Protein AF-A0AAU9JIM4-F1 (afdb_monomer_lite)

Foldseek 3Di:
DPVVVVVVVVVVVVVVVVVVVVVVVVVVVVVVVVCVVDVPPVNVLVVLVVVLVVLVVVQVVCVVVVNRDVVSVVVNVVSVVVVVVCVVVVVVVVVVVVCVVVVCPDDDPPPPDPVVVPDPPPPPDDDDPDDDDDDDDPPPPPPPADPVNVVVVVVVVVCCVDPVVVVVCVVVDPDDDDDDPDADPVLVVVVVVQVVVCVVVVDHDDQDPVNVVVSVVRNVVVVVVVVVVVVVVVVVVPPD

Organism: NCBI:txid1481888

pLDDT: mean 76.16, std 14.32, range [39.47, 96.31]

Radius of gyration: 35.51 Å; chains: 1; bounding box: 93×90×88 Å

Secondary structure (DSSP, 8-state):
--SHHHHHHHHHHHHHHHHHHHHHHHHHHHHHHHHSSS--HHHHHHHHHHHHHHHHHHHHHHHHTT---HHHHHHHHHHHHHHHHHHHHHHHHHHHHHHHHTT--SSS---S--TTS------------------PPPP----SS-HHHHHHHHHHHHHHTSHHHHHHHHHH--PPP---SSS-HHHHHHHHHHHHHHHHHTSPPPPPHHHHHHHHHHHHHHHHHHHHHHHHHHHHTT--

Structure (mmCIF, N/CA/C/O backbone):
data_AF-A0AAU9JIM4-F1
#
_entry.id   AF-A0AAU9JIM4-F1
#
loop_
_atom_site.group_PDB
_atom_site.id
_atom_site.type_symbol
_atom_site.label_atom_id
_atom_site.label_alt_id
_atom_site.label_comp_id
_atom_site.label_asym_id
_atom_site.label_entity_id
_atom_site.label_seq_id
_atom_site.pdbx_PDB_ins_code
_atom_site.Cartn_x
_atom_site.Cartn_y
_atom_site.Cartn_z
_atom_site.occupancy
_atom_site.B_iso_or_equiv
_atom_site.auth_seq_id
_atom_site.auth_comp_id
_atom_site.auth_asym_id
_atom_site.auth_atom_id
_atom_site.pdbx_PDB_model_num
ATOM 1 N N . MET A 1 1 ? 57.681 -53.487 11.407 1.00 49.50 1 MET A N 1
ATOM 2 C CA . MET A 1 1 ? 58.025 -52.109 11.000 1.00 49.50 1 MET A CA 1
ATOM 3 C C . MET A 1 1 ? 56.862 -51.522 10.193 1.00 49.50 1 MET A C 1
ATOM 5 O O . MET A 1 1 ? 57.066 -51.111 9.066 1.00 49.50 1 MET A O 1
ATOM 9 N N . GLU A 1 2 ? 55.632 -51.534 10.727 1.00 53.25 2 GLU A N 1
ATOM 10 C CA . GLU A 1 2 ? 54.433 -51.041 10.004 1.00 53.25 2 GLU A CA 1
ATOM 11 C C . GLU A 1 2 ? 53.589 -50.056 10.839 1.00 53.25 2 GLU A C 1
ATOM 13 O O . GLU A 1 2 ? 52.600 -49.516 10.351 1.00 53.25 2 GLU A O 1
ATOM 18 N N . GLU A 1 3 ? 53.964 -49.774 12.093 1.00 52.56 3 GLU A N 1
ATOM 19 C CA . GLU A 1 3 ? 53.168 -48.885 12.953 1.00 52.56 3 GLU A CA 1
ATOM 20 C C . GLU A 1 3 ? 53.499 -47.395 12.777 1.00 52.56 3 GLU A C 1
ATOM 22 O O . GLU A 1 3 ? 52.623 -46.554 12.996 1.00 52.56 3 GLU A O 1
ATOM 27 N N . GLU A 1 4 ? 54.705 -47.048 12.310 1.00 55.81 4 GLU A N 1
ATOM 28 C CA . GLU A 1 4 ? 55.150 -45.651 12.183 1.00 55.81 4 GLU A CA 1
ATOM 29 C C . GLU A 1 4 ? 54.408 -44.897 11.060 1.00 55.81 4 GLU A C 1
ATOM 31 O O . GLU A 1 4 ? 53.931 -43.782 11.288 1.00 55.81 4 GLU A O 1
ATOM 36 N N . ASP A 1 5 ? 54.138 -45.535 9.915 1.00 54.09 5 ASP A N 1
ATOM 37 C CA . ASP A 1 5 ? 53.423 -44.911 8.783 1.00 54.09 5 ASP A CA 1
ATOM 38 C C . ASP A 1 5 ? 51.945 -44.596 9.084 1.00 54.09 5 ASP A C 1
ATOM 40 O O . ASP A 1 5 ? 51.333 -43.712 8.471 1.00 54.09 5 ASP A O 1
ATOM 44 N N . SER A 1 6 ? 51.346 -45.300 10.052 1.00 55.16 6 SER A N 1
ATOM 45 C CA . SER A 1 6 ? 49.963 -45.058 10.487 1.00 55.16 6 SER A CA 1
ATOM 46 C C . SER A 1 6 ? 49.836 -43.814 11.370 1.00 55.16 6 SER A C 1
ATOM 48 O O . SER A 1 6 ? 48.778 -43.178 11.410 1.00 55.16 6 SER A O 1
ATOM 50 N N . THR A 1 7 ? 50.916 -43.454 12.072 1.00 58.44 7 THR A N 1
ATOM 51 C CA . THR A 1 7 ? 50.955 -42.293 12.964 1.00 58.44 7 THR A CA 1
ATOM 52 C C . THR A 1 7 ? 51.151 -41.000 12.180 1.00 58.44 7 THR A C 1
ATOM 54 O O . THR A 1 7 ? 50.449 -40.033 12.466 1.00 58.44 7 THR A O 1
ATOM 57 N N . GLY A 1 8 ? 51.973 -41.011 11.122 1.00 66.00 8 GLY A N 1
ATOM 58 C CA . GLY A 1 8 ? 52.157 -39.873 10.211 1.00 66.00 8 GLY A CA 1
ATOM 59 C C . GLY A 1 8 ? 50.848 -39.418 9.559 1.00 66.00 8 GLY A C 1
ATOM 60 O O . GLY A 1 8 ? 50.437 -38.276 9.732 1.00 66.00 8 GLY A O 1
ATOM 61 N N . LYS A 1 9 ? 50.088 -40.344 8.954 1.00 66.81 9 LYS A N 1
ATOM 62 C CA . LYS A 1 9 ? 48.780 -40.029 8.338 1.00 66.81 9 LYS A CA 1
ATOM 63 C C . LYS A 1 9 ? 47.750 -39.496 9.340 1.00 66.81 9 LYS A C 1
ATOM 65 O O . LYS A 1 9 ? 46.927 -38.650 8.993 1.00 66.81 9 LYS A O 1
ATOM 70 N N . LYS A 1 10 ? 47.779 -39.981 10.588 1.00 67.19 10 LYS A N 1
ATOM 71 C CA . LYS A 1 10 ? 46.924 -39.463 11.672 1.00 67.19 10 LYS A CA 1
ATOM 72 C C . LYS A 1 10 ? 47.323 -38.044 12.065 1.00 67.19 10 LYS A C 1
ATOM 74 O O . LYS A 1 10 ? 46.438 -37.238 12.340 1.00 67.19 10 LYS A O 1
ATOM 79 N N . GLN A 1 11 ? 48.620 -37.739 12.084 1.00 72.75 11 GLN A N 1
ATOM 80 C CA . GLN A 1 11 ? 49.119 -36.397 12.375 1.00 72.75 11 GLN A CA 1
ATOM 81 C C . GLN A 1 11 ? 48.829 -35.414 11.240 1.00 72.75 11 GLN A C 1
ATOM 83 O O . GLN A 1 11 ? 48.382 -34.306 11.525 1.00 72.75 11 GLN A O 1
ATOM 88 N N . ASP A 1 12 ? 48.943 -35.841 9.984 1.00 74.75 12 ASP A N 1
ATOM 89 C CA . ASP A 1 12 ? 48.574 -35.032 8.817 1.00 74.75 12 ASP A CA 1
ATOM 90 C C . ASP A 1 12 ? 47.070 -34.729 8.798 1.00 74.75 12 ASP A C 1
ATOM 92 O O . ASP A 1 12 ? 46.654 -33.597 8.554 1.00 74.75 12 ASP A O 1
ATOM 96 N N . PHE A 1 13 ? 46.233 -35.713 9.144 1.00 77.50 13 PHE A N 1
ATOM 97 C CA . PHE A 1 13 ? 44.794 -35.501 9.302 1.00 77.50 13 PHE A CA 1
ATOM 98 C C . PHE A 1 13 ? 44.478 -34.568 10.485 1.00 77.50 13 PHE A C 1
ATOM 100 O O . PHE A 1 13 ? 43.577 -33.733 10.404 1.00 77.50 13 PHE A O 1
ATOM 107 N N . LEU A 1 14 ? 45.240 -34.649 11.579 1.00 79.25 14 LEU A N 1
ATOM 108 C CA . LEU A 1 14 ? 45.139 -33.732 12.720 1.00 79.25 14 LEU A CA 1
ATOM 109 C C . LEU A 1 14 ? 45.554 -32.301 12.358 1.00 79.25 14 LEU A C 1
ATOM 111 O O . LEU A 1 14 ? 44.924 -31.349 12.813 1.00 79.25 14 LEU A O 1
ATOM 115 N N . ALA A 1 15 ? 46.591 -32.140 11.540 1.00 82.12 15 ALA A N 1
ATOM 116 C CA . ALA A 1 15 ? 47.016 -30.842 11.032 1.00 82.12 15 ALA A CA 1
ATOM 117 C C . ALA A 1 15 ? 45.950 -30.255 10.099 1.00 82.12 15 ALA A C 1
ATOM 119 O O . ALA A 1 15 ? 45.512 -29.126 10.300 1.00 82.12 15 ALA A O 1
ATOM 120 N N . LEU A 1 16 ? 45.430 -31.061 9.170 1.00 80.44 16 LEU A N 1
ATOM 121 C CA . LEU A 1 16 ? 44.382 -30.641 8.245 1.00 80.44 16 LEU A CA 1
ATOM 122 C C . LEU A 1 16 ? 43.079 -30.281 8.973 1.00 80.44 16 LEU A C 1
ATOM 124 O O . LEU A 1 16 ? 42.439 -29.290 8.641 1.00 80.44 16 LEU A O 1
ATOM 128 N N . THR A 1 17 ? 42.681 -31.048 9.989 1.00 80.50 17 THR A N 1
ATOM 129 C CA . THR A 1 17 ? 41.488 -30.737 10.796 1.00 80.50 17 THR A CA 1
ATOM 130 C C . THR A 1 17 ? 41.671 -29.476 11.633 1.00 80.50 17 THR A C 1
ATOM 132 O O . THR A 1 17 ? 40.729 -28.695 11.737 1.00 80.50 17 THR A O 1
ATOM 135 N N . LYS A 1 18 ? 42.869 -29.220 12.171 1.00 88.06 18 LYS A N 1
ATOM 136 C CA . LYS A 1 18 ? 43.191 -27.954 12.852 1.00 88.06 18 LYS A CA 1
ATOM 137 C C . LYS A 1 18 ? 43.169 -26.760 11.895 1.00 88.06 18 LYS A C 1
ATOM 139 O O . LYS A 1 18 ? 42.608 -25.720 12.239 1.00 88.06 18 LYS A O 1
ATOM 144 N N . ASP A 1 19 ? 43.696 -26.917 10.686 1.00 89.31 19 ASP A N 1
ATOM 145 C CA . ASP A 1 19 ? 43.645 -25.884 9.648 1.00 89.31 19 ASP A CA 1
ATOM 146 C C . ASP A 1 19 ? 42.208 -25.615 9.189 1.00 89.31 19 ASP A C 1
ATOM 148 O O . ASP A 1 19 ? 41.792 -24.463 9.076 1.00 89.31 19 ASP A O 1
ATOM 152 N N . LEU A 1 20 ? 41.402 -26.663 9.003 1.00 83.62 20 LEU A N 1
ATOM 153 C CA . LEU A 1 20 ? 39.983 -26.523 8.685 1.00 83.62 20 LEU A CA 1
ATOM 154 C C . LEU A 1 20 ? 39.210 -25.852 9.824 1.00 83.62 20 LEU A C 1
ATOM 156 O O . LEU A 1 20 ? 38.401 -24.968 9.554 1.00 83.62 20 LEU A O 1
ATOM 160 N N . LEU A 1 21 ? 39.477 -26.211 11.082 1.00 84.38 21 LEU A N 1
ATOM 161 C CA . LEU A 1 21 ? 38.840 -25.588 12.244 1.00 84.38 21 LEU A CA 1
ATOM 162 C C . LEU A 1 21 ? 39.204 -24.107 12.363 1.00 84.38 21 LEU A C 1
ATOM 164 O O . LEU A 1 21 ? 38.303 -23.285 12.489 1.00 84.38 21 LEU A O 1
ATOM 168 N N . SER A 1 22 ? 40.480 -23.740 12.217 1.00 84.69 22 SER A N 1
ATOM 169 C CA . SER A 1 22 ? 40.896 -22.328 12.232 1.00 84.69 22 SER A CA 1
ATOM 170 C C . SER A 1 22 ? 40.331 -21.537 11.040 1.00 84.69 22 SER A C 1
ATOM 172 O O . SER A 1 22 ? 39.993 -20.350 11.149 1.00 84.69 22 SER A O 1
ATOM 174 N N . ARG A 1 23 ? 40.139 -22.193 9.887 1.00 83.69 23 ARG A N 1
ATOM 175 C CA . ARG A 1 23 ? 39.468 -21.593 8.729 1.00 83.69 23 ARG A CA 1
ATOM 176 C C . ARG A 1 23 ? 37.972 -21.397 8.968 1.00 83.69 23 ARG A C 1
ATOM 178 O O . ARG A 1 23 ? 37.442 -20.354 8.598 1.00 83.69 23 ARG A O 1
ATOM 185 N N . ILE A 1 24 ? 37.299 -22.357 9.597 1.00 81.94 24 ILE A N 1
ATOM 186 C CA . ILE A 1 24 ? 35.887 -22.249 9.990 1.00 81.94 24 ILE A CA 1
ATOM 187 C C . ILE A 1 24 ? 35.716 -21.155 11.046 1.00 81.94 24 ILE A C 1
ATOM 189 O O . ILE A 1 24 ? 34.805 -20.345 10.930 1.00 81.94 24 ILE A O 1
ATOM 193 N N . GLU A 1 25 ? 36.621 -21.065 12.016 1.00 82.00 25 GLU A N 1
ATOM 194 C CA . GLU A 1 25 ? 36.591 -20.062 13.082 1.00 82.00 25 GLU A CA 1
ATOM 195 C C . GLU A 1 25 ? 36.810 -18.645 12.529 1.00 82.00 25 GLU A C 1
ATOM 197 O O . GLU A 1 25 ? 36.047 -17.728 12.826 1.00 82.00 25 GLU A O 1
ATOM 202 N N . SER A 1 26 ? 37.768 -18.461 11.615 1.00 80.31 26 SER A N 1
ATOM 203 C CA . SER A 1 26 ? 37.959 -17.177 10.921 1.00 80.31 26 SER A CA 1
ATOM 204 C C . SER A 1 26 ? 36.796 -16.809 9.989 1.00 80.31 26 SER A C 1
ATOM 206 O O . SER A 1 26 ? 36.473 -15.627 9.864 1.00 80.31 26 SER A O 1
ATOM 208 N N . LEU A 1 27 ? 36.125 -17.786 9.368 1.00 72.56 27 LEU A N 1
ATOM 209 C CA . LEU A 1 27 ? 34.902 -17.562 8.587 1.00 72.56 27 LEU A CA 1
ATOM 210 C C . LEU A 1 27 ? 33.690 -17.246 9.476 1.00 72.56 27 LEU A C 1
ATOM 212 O O . LEU A 1 27 ? 32.909 -16.369 9.112 1.00 72.56 27 LEU A O 1
ATOM 216 N N . SER A 1 28 ? 33.563 -17.891 10.638 1.00 72.31 28 SER A N 1
ATOM 217 C CA . SER A 1 28 ? 32.532 -17.612 11.646 1.00 72.31 28 SER A CA 1
ATOM 218 C C . SER A 1 28 ? 32.684 -16.197 12.188 1.00 72.31 28 SER A C 1
ATOM 220 O O . SER A 1 28 ? 31.760 -15.397 12.092 1.00 72.31 28 SER A O 1
ATOM 222 N N . ASN A 1 29 ? 33.894 -15.828 12.610 1.00 73.62 29 ASN A N 1
ATOM 223 C CA . ASN A 1 29 ? 34.198 -14.480 13.086 1.00 73.62 29 ASN A CA 1
ATOM 224 C C . ASN A 1 29 ? 33.983 -13.434 11.984 1.00 73.62 29 ASN A C 1
ATOM 226 O O . ASN A 1 29 ? 33.513 -12.327 12.241 1.00 73.62 29 ASN A O 1
ATOM 230 N N . LYS A 1 30 ? 34.283 -13.765 10.722 1.00 68.44 30 LYS A N 1
ATOM 231 C CA . LYS A 1 30 ? 33.975 -12.886 9.587 1.00 68.44 30 LYS A CA 1
ATOM 232 C C . LYS A 1 30 ? 32.462 -12.759 9.372 1.00 68.44 30 LYS A C 1
ATOM 234 O O . LYS A 1 30 ? 32.001 -11.655 9.124 1.00 68.44 30 LYS A O 1
ATOM 239 N N . SER A 1 31 ? 31.694 -13.838 9.519 1.00 56.00 31 SER A N 1
ATOM 240 C CA . SER A 1 31 ? 30.225 -13.827 9.460 1.00 56.00 31 SER A CA 1
ATOM 241 C C . SER A 1 31 ? 29.605 -12.986 10.581 1.00 56.00 31 SER A C 1
ATOM 243 O O . SER A 1 31 ? 28.735 -12.162 10.316 1.00 56.00 31 SER A O 1
ATOM 245 N N . GLU A 1 32 ? 30.082 -13.127 11.816 1.00 58.34 32 GLU A N 1
ATOM 246 C CA . GLU A 1 32 ? 29.623 -12.338 12.968 1.00 58.34 32 GLU A CA 1
ATOM 247 C C . GLU A 1 32 ? 29.925 -10.842 12.796 1.00 58.34 32 GLU A C 1
ATOM 249 O O . GLU A 1 32 ? 29.070 -10.000 13.072 1.00 58.34 32 GLU A O 1
ATOM 254 N N . ASN A 1 33 ? 31.084 -10.499 12.225 1.00 55.59 33 ASN A N 1
ATOM 255 C CA . ASN A 1 33 ? 31.435 -9.118 11.880 1.00 55.59 33 ASN A CA 1
ATOM 256 C C . ASN A 1 33 ? 30.652 -8.555 10.676 1.00 55.59 33 ASN A C 1
ATOM 258 O O . ASN A 1 33 ? 30.508 -7.343 10.560 1.00 55.59 33 ASN A O 1
ATOM 262 N N . LEU A 1 34 ? 30.128 -9.399 9.778 1.00 51.75 34 LEU A N 1
ATOM 263 C CA . LEU A 1 34 ? 29.145 -8.972 8.771 1.00 51.75 34 LEU A CA 1
ATOM 264 C C . LEU A 1 34 ? 27.733 -8.827 9.369 1.00 51.75 34 LEU A C 1
ATOM 266 O O . LEU A 1 34 ? 26.926 -8.059 8.844 1.00 51.75 34 LEU A O 1
ATOM 270 N N . SER A 1 35 ? 27.441 -9.549 10.454 1.00 51.19 35 SER A N 1
ATOM 271 C CA . SER A 1 35 ? 26.155 -9.521 11.158 1.00 51.19 35 SER A CA 1
ATOM 272 C C . SER A 1 35 ? 26.011 -8.329 12.111 1.00 51.19 35 SER A C 1
ATOM 274 O O . SER A 1 35 ? 24.887 -7.956 12.443 1.00 51.19 35 SER A O 1
ATOM 276 N N . SER A 1 36 ? 27.116 -7.716 12.548 1.00 48.88 36 SER A N 1
ATOM 277 C CA . SER A 1 36 ? 27.096 -6.579 13.478 1.00 48.88 36 SER A CA 1
ATOM 278 C C . SER A 1 36 ? 26.649 -5.263 12.829 1.00 48.88 36 SER A C 1
ATOM 280 O O . SER A 1 36 ? 26.069 -4.424 13.514 1.00 48.88 36 SER A O 1
ATOM 282 N N . ASP A 1 37 ? 26.834 -5.100 11.513 1.00 48.75 37 ASP A N 1
ATOM 283 C CA . ASP A 1 37 ? 26.530 -3.842 10.808 1.00 48.75 37 ASP A CA 1
ATOM 284 C C . ASP A 1 37 ? 25.145 -3.829 10.129 1.00 48.75 37 ASP A C 1
ATOM 286 O O . ASP A 1 37 ? 24.678 -2.809 9.617 1.00 48.75 37 ASP A O 1
ATOM 290 N N . ARG A 1 38 ? 24.437 -4.966 10.141 1.00 51.38 38 ARG A N 1
ATOM 291 C CA . ARG A 1 38 ? 23.027 -5.063 9.746 1.00 51.38 38 ARG A CA 1
ATOM 292 C C . ARG A 1 38 ? 22.360 -6.132 10.588 1.00 51.38 38 ARG A C 1
ATOM 294 O O . ARG A 1 38 ? 22.508 -7.313 10.293 1.00 51.38 38 ARG A O 1
ATOM 301 N N . ILE A 1 39 ? 21.558 -5.726 11.573 1.00 56.97 39 ILE A N 1
ATOM 302 C CA . ILE A 1 39 ? 20.557 -6.635 12.139 1.00 56.97 39 ILE A CA 1
ATOM 303 C C . ILE A 1 39 ? 19.776 -7.182 10.941 1.00 56.97 39 ILE A C 1
ATOM 305 O O . ILE A 1 39 ? 19.182 -6.401 10.184 1.00 56.97 39 ILE A O 1
ATOM 309 N N . SER A 1 40 ? 19.841 -8.497 10.714 1.00 78.25 40 SER A N 1
ATOM 310 C CA . SER A 1 40 ? 19.122 -9.108 9.603 1.00 78.25 40 SER A CA 1
ATOM 311 C C . SER A 1 40 ? 17.653 -8.739 9.754 1.00 78.25 40 SER A C 1
ATOM 313 O O . SER A 1 40 ? 17.112 -8.737 10.860 1.00 78.25 40 SER A O 1
ATOM 315 N N . TYR A 1 41 ? 16.978 -8.415 8.652 1.00 84.06 41 TYR A N 1
ATOM 316 C CA . TYR A 1 41 ? 15.539 -8.143 8.689 1.00 84.06 41 TYR A CA 1
ATOM 317 C C . TYR A 1 41 ? 14.774 -9.274 9.406 1.00 84.06 41 TYR A C 1
ATOM 319 O O . TYR A 1 41 ? 13.810 -9.028 10.131 1.00 84.06 41 TYR A O 1
ATOM 327 N N . MET A 1 42 ? 15.266 -10.505 9.257 1.00 83.38 42 MET A N 1
ATOM 328 C CA . MET A 1 42 ? 14.742 -11.684 9.937 1.00 83.38 42 MET A CA 1
ATOM 329 C C . MET A 1 42 ? 14.927 -11.621 11.458 1.00 83.38 42 MET A C 1
ATOM 331 O O . MET A 1 42 ? 13.983 -11.917 12.191 1.00 83.38 42 MET A O 1
ATOM 335 N N . ASP A 1 43 ? 16.083 -11.162 11.937 1.00 86.12 43 ASP A N 1
ATOM 336 C CA . ASP A 1 43 ? 16.364 -11.005 13.369 1.00 86.12 43 ASP A CA 1
ATOM 337 C C . ASP A 1 43 ? 15.526 -9.876 13.975 1.00 86.12 43 ASP A C 1
ATOM 339 O O . ASP A 1 43 ? 14.956 -10.034 15.053 1.00 86.12 43 ASP A O 1
ATOM 343 N N . LEU A 1 44 ? 15.355 -8.762 13.251 1.00 88.00 44 LEU A N 1
ATOM 344 C CA . LEU A 1 44 ? 14.443 -7.683 13.653 1.00 88.00 44 LEU A CA 1
ATOM 345 C C . LEU A 1 44 ? 13.012 -8.197 13.819 1.00 88.00 44 LEU A C 1
ATOM 347 O O . LEU A 1 44 ? 12.347 -7.881 14.807 1.00 88.00 44 LEU A O 1
ATOM 351 N N . LYS A 1 45 ? 12.536 -9.000 12.863 1.00 89.56 45 LYS A N 1
ATOM 352 C CA . LYS A 1 45 ? 11.194 -9.583 12.906 1.00 89.56 45 LYS A CA 1
ATOM 353 C C . LYS A 1 45 ? 11.037 -10.552 14.077 1.00 89.56 45 LYS A C 1
ATOM 355 O O . LYS A 1 45 ? 10.009 -10.511 14.751 1.00 89.56 45 LYS A O 1
ATOM 360 N N . SER A 1 46 ? 12.046 -11.385 14.328 1.00 90.50 46 SER A N 1
ATOM 361 C CA . SER A 1 46 ? 12.071 -12.308 15.467 1.00 90.50 46 SER A CA 1
ATOM 362 C C . SER A 1 46 ? 12.001 -11.552 16.796 1.00 90.50 46 SER A C 1
ATOM 364 O O . SER A 1 46 ? 11.132 -11.827 17.622 1.00 90.50 46 SER A O 1
ATOM 366 N N . ASN A 1 47 ? 12.829 -10.516 16.957 1.00 90.31 47 ASN A N 1
ATOM 367 C CA . ASN A 1 47 ? 12.848 -9.682 18.157 1.00 90.31 47 ASN A CA 1
ATOM 368 C C . ASN A 1 47 ? 11.524 -8.928 18.366 1.00 90.31 47 ASN A C 1
ATOM 370 O O . ASN A 1 47 ? 11.029 -8.863 19.489 1.00 90.31 47 ASN A O 1
ATOM 374 N N . LEU A 1 48 ? 10.905 -8.412 17.298 1.00 91.06 48 LEU A N 1
ATOM 375 C CA . LEU A 1 48 ? 9.605 -7.738 17.381 1.00 91.06 48 LEU A CA 1
ATOM 376 C C . LEU A 1 48 ? 8.476 -8.701 17.783 1.00 91.06 48 LEU A C 1
ATOM 378 O O . LEU A 1 48 ? 7.596 -8.340 18.566 1.00 91.06 48 LEU A O 1
ATOM 382 N N . LEU A 1 49 ? 8.496 -9.927 17.255 1.00 91.94 49 LEU A N 1
ATOM 383 C CA . LEU A 1 49 ? 7.535 -10.963 17.627 1.00 91.94 49 LEU A CA 1
ATOM 384 C C . LEU A 1 49 ? 7.726 -11.399 19.084 1.00 91.94 49 LEU A C 1
ATOM 386 O O . LEU A 1 49 ? 6.745 -11.558 19.809 1.00 91.94 49 LEU A O 1
ATOM 390 N N . LEU A 1 50 ? 8.977 -11.556 19.519 1.00 92.69 50 LEU A N 1
ATOM 391 C CA . LEU A 1 50 ? 9.314 -11.875 20.902 1.00 92.69 50 LEU A CA 1
ATOM 392 C C . LEU A 1 50 ? 8.790 -10.793 21.855 1.00 92.69 50 LEU A C 1
ATOM 394 O O . LEU A 1 50 ? 8.110 -11.116 22.829 1.00 92.69 50 LEU A O 1
ATOM 398 N N . ASP A 1 51 ? 9.025 -9.522 21.531 1.00 91.75 51 ASP A N 1
ATOM 399 C CA . ASP A 1 51 ? 8.528 -8.387 22.311 1.00 91.75 51 ASP A CA 1
ATOM 400 C C . ASP A 1 51 ? 6.988 -8.365 22.373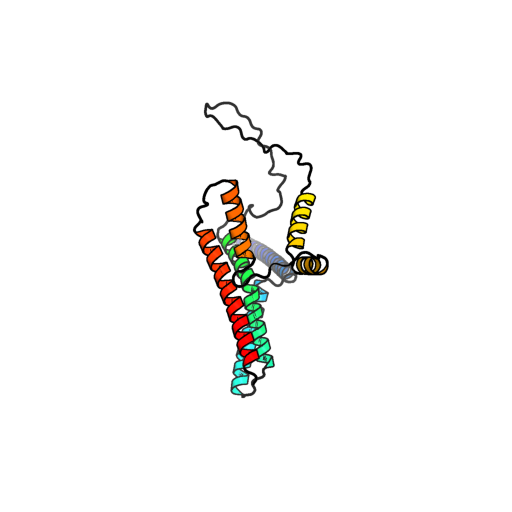 1.00 91.75 51 ASP A C 1
ATOM 402 O O . ASP A 1 51 ? 6.399 -8.156 23.436 1.00 91.75 51 ASP A O 1
ATOM 406 N N . TYR A 1 52 ? 6.301 -8.687 21.270 1.00 94.38 52 TYR A N 1
ATOM 407 C CA . TYR A 1 52 ? 4.842 -8.842 21.265 1.00 94.38 52 TYR A CA 1
ATOM 408 C C . TYR A 1 52 ? 4.371 -9.963 22.204 1.00 94.38 52 TYR A C 1
ATOM 410 O O . TYR A 1 52 ? 3.455 -9.749 23.001 1.00 94.38 52 TYR A O 1
ATOM 418 N N . CYS A 1 53 ? 5.001 -11.138 22.152 1.00 93.00 53 CYS A N 1
ATOM 419 C CA . CYS A 1 53 ? 4.650 -12.275 23.004 1.00 93.00 53 CYS A CA 1
ATOM 420 C C . CYS A 1 53 ? 4.867 -11.973 24.494 1.00 93.00 53 CYS A C 1
ATOM 422 O O . CYS A 1 53 ? 3.998 -12.286 25.311 1.00 93.00 53 CYS A O 1
ATOM 424 N N . ILE A 1 54 ? 5.980 -11.319 24.846 1.00 92.62 54 ILE A N 1
ATOM 425 C CA . ILE A 1 54 ? 6.286 -10.908 26.225 1.00 92.62 54 ILE A CA 1
ATOM 426 C C . ILE A 1 54 ? 5.225 -9.928 26.732 1.00 92.62 54 ILE A C 1
ATOM 428 O O . ILE A 1 54 ? 4.633 -10.137 27.793 1.00 92.62 54 ILE A O 1
ATOM 432 N N . ASN A 1 55 ? 4.934 -8.881 25.957 1.00 89.56 55 ASN A N 1
ATOM 433 C CA . ASN A 1 55 ? 3.937 -7.883 26.334 1.00 89.56 55 ASN A CA 1
ATOM 434 C C . ASN A 1 55 ? 2.522 -8.469 26.396 1.00 89.56 55 ASN A C 1
ATOM 436 O O . ASN A 1 55 ? 1.722 -8.070 27.244 1.00 89.56 55 ASN A O 1
ATOM 440 N N . TYR A 1 56 ? 2.197 -9.435 25.540 1.00 91.62 56 TYR A N 1
ATOM 441 C CA . TYR A 1 56 ? 0.923 -10.143 25.590 1.00 91.62 56 TYR A CA 1
ATOM 442 C C . TYR A 1 56 ? 0.791 -10.989 26.864 1.00 91.62 56 TYR A C 1
ATOM 444 O O . TYR A 1 56 ? -0.189 -10.838 27.595 1.00 91.62 56 TYR A O 1
ATOM 452 N N . ALA A 1 57 ? 1.801 -11.803 27.188 1.00 91.69 57 ALA A N 1
ATOM 453 C CA . ALA A 1 57 ? 1.828 -12.602 28.413 1.00 91.69 57 ALA A CA 1
ATOM 454 C C . ALA A 1 57 ? 1.754 -11.724 29.674 1.00 91.69 57 ALA A C 1
ATOM 456 O O . ALA A 1 57 ? 1.012 -12.020 30.612 1.00 91.69 57 ALA A O 1
ATOM 457 N N . HIS A 1 58 ? 2.457 -10.593 29.672 1.00 88.50 58 HIS A N 1
ATOM 458 C CA . HIS A 1 58 ? 2.399 -9.619 30.756 1.00 88.50 58 HIS A CA 1
ATOM 459 C C . HIS A 1 58 ? 1.011 -8.975 30.898 1.00 88.50 58 HIS A C 1
ATOM 461 O O . HIS A 1 58 ? 0.542 -8.800 32.021 1.00 88.50 58 HIS A O 1
ATOM 467 N N . ASN A 1 59 ? 0.312 -8.673 29.797 1.00 87.62 59 ASN A N 1
ATOM 468 C CA . ASN A 1 59 ? -1.073 -8.195 29.864 1.00 87.62 59 ASN A CA 1
ATOM 469 C C . ASN A 1 59 ? -2.015 -9.259 30.449 1.00 87.62 59 ASN A C 1
ATOM 471 O O . ASN A 1 59 ? -2.857 -8.924 31.278 1.00 87.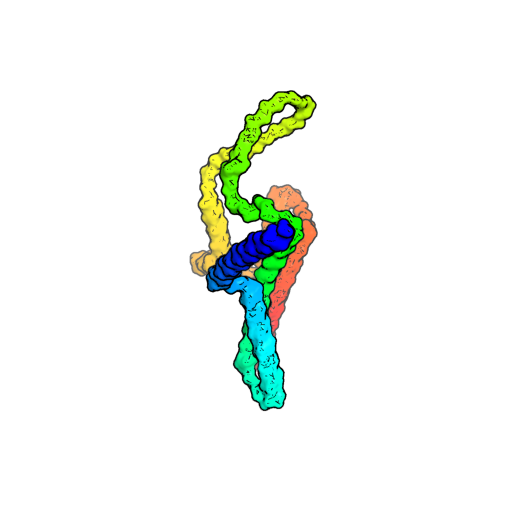62 59 ASN A O 1
ATOM 475 N N . LEU A 1 60 ? -1.845 -10.538 30.095 1.00 88.00 60 LEU A N 1
ATOM 476 C CA . LEU A 1 60 ? -2.617 -11.629 30.705 1.00 88.00 60 LEU A CA 1
ATOM 477 C C . LEU A 1 60 ? -2.376 -11.715 32.216 1.00 88.00 60 LEU A C 1
ATOM 479 O O . LEU A 1 60 ? -3.331 -11.813 32.982 1.00 88.00 60 LEU A O 1
ATOM 483 N N . TYR A 1 61 ? -1.120 -11.608 32.652 1.00 89.25 61 TYR A N 1
ATOM 484 C CA . TYR A 1 61 ? -0.769 -11.580 34.073 1.00 89.25 61 TYR A CA 1
ATOM 485 C C . TYR A 1 61 ? -1.361 -10.376 34.822 1.00 89.25 61 TYR A C 1
ATOM 487 O O . TYR A 1 61 ? -1.754 -10.485 35.977 1.00 89.25 61 TYR A O 1
ATOM 495 N N . LEU A 1 62 ? -1.440 -9.206 34.190 1.00 87.50 62 LEU A N 1
ATOM 496 C CA . LEU A 1 62 ? -2.068 -8.038 34.814 1.00 87.50 62 LEU A CA 1
ATOM 497 C C . LEU A 1 62 ? -3.582 -8.179 34.915 1.00 87.50 62 LEU A C 1
ATOM 499 O O . LEU A 1 62 ? -4.169 -7.714 35.890 1.00 87.50 62 LEU A O 1
ATOM 503 N N . ASN A 1 63 ? -4.197 -8.850 33.942 1.00 84.19 63 ASN A N 1
ATOM 504 C CA . ASN A 1 63 ? -5.626 -9.129 33.967 1.00 84.19 63 ASN A CA 1
ATOM 505 C C . ASN A 1 63 ? -5.998 -10.060 35.131 1.00 84.19 63 ASN A C 1
ATOM 507 O O . ASN A 1 63 ? -7.069 -9.885 35.701 1.00 84.19 63 ASN A O 1
ATOM 511 N N . THR A 1 64 ? -5.123 -10.990 35.544 1.00 89.31 64 THR A N 1
ATOM 512 C CA . THR A 1 64 ? -5.378 -11.821 36.740 1.00 89.31 64 THR A CA 1
ATOM 513 C C . THR A 1 64 ? -5.245 -11.046 38.050 1.00 89.31 64 THR A C 1
ATOM 515 O O . THR A 1 64 ? -5.832 -11.437 39.052 1.00 89.31 64 THR A O 1
ATOM 518 N N . LYS A 1 65 ? -4.491 -9.943 38.049 1.00 83.88 65 LYS A N 1
ATOM 519 C CA . LYS A 1 65 ? -4.332 -9.033 39.191 1.00 83.88 65 LYS A CA 1
ATOM 520 C C . LYS A 1 65 ? -5.329 -7.869 39.194 1.00 83.88 65 LYS A C 1
ATOM 522 O O . LYS A 1 65 ? -5.175 -6.966 40.009 1.00 83.88 65 LYS A O 1
ATOM 527 N N . GLU A 1 66 ? -6.276 -7.846 38.251 1.00 75.12 66 GLU A N 1
ATOM 528 C CA . GLU A 1 66 ? -7.242 -6.755 38.020 1.00 75.12 66 GLU A CA 1
ATOM 529 C C . GLU A 1 66 ? -6.607 -5.367 37.792 1.00 75.12 66 GLU A C 1
ATOM 531 O O . GLU A 1 66 ? -7.288 -4.343 37.757 1.00 75.12 66 GLU A O 1
ATOM 536 N N . GLN A 1 67 ? -5.295 -5.307 37.554 1.00 75.38 67 GLN A N 1
ATOM 537 C CA . GLN A 1 67 ? -4.550 -4.065 37.377 1.00 75.38 67 GLN A CA 1
ATOM 538 C C . GLN A 1 67 ? -4.275 -3.829 35.890 1.00 75.38 67 GLN A C 1
ATOM 540 O O . GLN A 1 67 ? -3.130 -3.828 35.428 1.00 75.38 67 GLN A O 1
ATOM 545 N N . SER A 1 68 ? -5.347 -3.661 35.114 1.00 73.06 68 SER A N 1
ATOM 546 C CA . SER A 1 68 ? -5.232 -3.393 33.680 1.00 73.06 68 SER A CA 1
ATOM 547 C C . SER A 1 68 ? -4.715 -1.971 33.447 1.00 73.06 68 SER A C 1
ATOM 549 O O . SER A 1 68 ? -5.392 -0.988 33.743 1.00 73.06 68 SER A O 1
ATOM 551 N N . SER A 1 69 ? -3.489 -1.848 32.930 1.00 79.88 69 SER A N 1
ATOM 552 C CA . SER A 1 69 ? -2.914 -0.549 32.571 1.00 79.88 69 SER A CA 1
ATOM 553 C C . SER A 1 69 ? -3.207 -0.231 31.100 1.00 79.88 69 SER A C 1
ATOM 555 O O . SER A 1 69 ? -2.740 -0.960 30.216 1.00 79.88 69 SER A O 1
ATOM 557 N N . PRO A 1 70 ? -3.907 0.879 30.795 1.00 83.06 70 PRO A N 1
ATOM 558 C CA . PRO A 1 70 ? -4.229 1.251 29.418 1.00 83.06 70 PRO A CA 1
ATOM 559 C C . PRO A 1 70 ? -2.978 1.564 28.583 1.00 83.06 70 PRO A C 1
ATOM 561 O O . PRO A 1 70 ? -3.002 1.457 27.358 1.00 83.06 70 PRO A O 1
ATOM 564 N N . GLU A 1 71 ? -1.866 1.932 29.220 1.00 86.75 71 GLU A N 1
ATOM 565 C CA . GLU A 1 71 ? -0.604 2.234 28.542 1.00 86.75 71 GLU A CA 1
ATOM 566 C C . GLU A 1 71 ? 0.048 0.983 27.936 1.00 86.75 71 GLU A C 1
ATOM 568 O O . GLU A 1 71 ? 0.485 1.001 26.783 1.00 86.75 71 GLU A O 1
ATOM 573 N N . LYS A 1 72 ? 0.022 -0.142 28.659 1.00 81.88 72 LYS A N 1
ATOM 574 C CA . LYS A 1 72 ? 0.560 -1.426 28.179 1.00 81.88 72 LYS A CA 1
ATOM 575 C C . LYS A 1 72 ? -0.268 -1.994 27.025 1.00 81.88 72 LYS A C 1
ATOM 577 O O . LYS A 1 72 ? 0.290 -2.554 26.081 1.00 81.88 72 LYS A O 1
ATOM 582 N N . VAL A 1 73 ? -1.584 -1.774 27.046 1.00 88.50 73 VAL A N 1
ATOM 583 C CA . VAL A 1 73 ? -2.473 -2.116 25.924 1.00 88.50 73 VAL A CA 1
ATOM 584 C C . VAL A 1 73 ? -2.144 -1.268 24.692 1.00 88.50 73 VAL A C 1
ATOM 586 O O . VAL A 1 73 ? -2.030 -1.803 23.590 1.00 88.50 73 VAL A O 1
ATOM 589 N N . LYS A 1 74 ? -1.910 0.042 24.857 1.00 90.69 74 LYS A N 1
ATOM 590 C CA . LYS A 1 74 ? -1.470 0.917 23.753 1.00 90.69 74 LYS A CA 1
ATOM 591 C C . LYS A 1 74 ? -0.130 0.470 23.167 1.00 90.69 74 LYS A C 1
ATOM 593 O O . LYS A 1 74 ? 0.022 0.468 21.945 1.00 90.69 74 LYS A O 1
ATOM 598 N N . HIS A 1 75 ? 0.822 0.068 24.011 1.00 88.94 75 HIS A N 1
ATOM 599 C CA . HIS A 1 75 ? 2.102 -0.476 23.560 1.00 88.94 75 HIS A CA 1
ATOM 600 C C . HIS A 1 75 ? 1.914 -1.762 22.736 1.00 88.94 75 HIS A C 1
ATOM 602 O O . HIS A 1 75 ? 2.464 -1.873 21.641 1.00 88.94 75 HIS A O 1
ATOM 608 N N . LEU A 1 76 ? 1.039 -2.671 23.176 1.00 90.19 76 LEU A N 1
ATOM 609 C CA . LEU A 1 76 ? 0.711 -3.894 22.437 1.00 90.19 76 LEU A CA 1
ATOM 610 C C . LEU A 1 76 ? 0.082 -3.603 21.063 1.00 90.19 76 LEU A C 1
ATOM 612 O O . LEU A 1 76 ? 0.464 -4.206 20.058 1.00 90.19 76 LEU A O 1
ATOM 616 N N . VAL A 1 77 ? -0.850 -2.645 20.995 1.00 93.88 77 VAL A N 1
ATOM 617 C CA . VAL A 1 77 ? -1.444 -2.197 19.723 1.00 93.88 77 VAL A CA 1
ATOM 618 C C . VAL A 1 77 ? -0.374 -1.592 18.813 1.00 93.88 77 VAL A C 1
ATOM 620 O O . VAL A 1 77 ? -0.353 -1.888 17.620 1.00 93.88 77 VAL A O 1
ATOM 623 N N . LYS A 1 78 ? 0.559 -0.803 19.360 1.00 93.25 78 LYS A N 1
ATOM 624 C CA . LYS A 1 78 ? 1.683 -0.243 18.596 1.00 93.25 78 LYS A CA 1
ATOM 625 C C . LYS A 1 78 ? 2.552 -1.347 17.988 1.00 93.25 78 LYS A C 1
ATOM 627 O O . LYS A 1 78 ? 2.846 -1.271 16.797 1.00 93.25 78 LYS A O 1
ATOM 632 N N . LEU A 1 79 ? 2.909 -2.377 18.758 1.00 91.94 79 LEU A N 1
ATOM 633 C CA . LEU A 1 79 ? 3.670 -3.532 18.263 1.00 91.94 79 LEU A CA 1
ATOM 634 C C . LEU A 1 79 ? 2.920 -4.274 17.150 1.00 91.94 79 LEU A C 1
ATOM 636 O O . LEU A 1 79 ? 3.503 -4.574 16.108 1.00 91.94 79 LEU A O 1
ATOM 640 N N . LYS A 1 80 ? 1.607 -4.481 17.307 1.00 93.38 80 LYS A N 1
ATOM 641 C CA . LYS A 1 80 ? 0.769 -5.086 16.261 1.00 93.38 80 LYS A CA 1
ATOM 642 C C . LYS A 1 80 ? 0.748 -4.246 14.977 1.00 93.38 80 LYS A C 1
ATOM 644 O O . LYS A 1 80 ? 0.949 -4.787 13.892 1.00 93.38 80 LYS A O 1
ATOM 649 N N . CYS A 1 81 ? 0.573 -2.930 15.087 1.00 94.31 81 CYS A N 1
ATOM 650 C CA . CYS A 1 81 ? 0.618 -2.023 13.938 1.00 94.31 81 CYS A CA 1
ATOM 651 C C . CYS A 1 81 ? 1.990 -2.037 13.244 1.00 94.31 81 CYS A C 1
ATOM 653 O O . CYS A 1 81 ? 2.062 -1.962 12.017 1.00 94.31 81 CYS A O 1
ATOM 655 N N . LEU A 1 82 ? 3.086 -2.145 14.001 1.00 92.75 82 LEU A N 1
ATOM 656 C CA . LEU A 1 82 ? 4.426 -2.297 13.429 1.00 92.75 82 LEU A CA 1
ATOM 657 C C . LEU A 1 82 ? 4.553 -3.614 12.654 1.00 92.75 82 LEU A C 1
ATOM 659 O O . LEU A 1 82 ? 5.042 -3.592 11.525 1.00 92.75 82 LEU A O 1
ATOM 663 N N . MET A 1 83 ? 4.033 -4.723 13.192 1.00 90.62 83 MET A N 1
ATOM 664 C CA . MET A 1 83 ? 3.991 -6.001 12.470 1.00 90.62 83 MET A CA 1
ATOM 665 C C . MET A 1 83 ? 3.186 -5.914 11.166 1.00 90.62 83 MET A C 1
ATOM 667 O O . MET A 1 83 ? 3.570 -6.499 10.157 1.00 90.62 83 MET A O 1
ATOM 671 N N . GLU A 1 84 ? 2.092 -5.155 11.135 1.00 93.75 84 GLU A N 1
ATOM 672 C CA . GLU A 1 84 ? 1.321 -4.944 9.904 1.00 93.75 84 GLU A CA 1
ATOM 673 C C . GLU A 1 84 ? 2.079 -4.107 8.870 1.00 93.75 84 GLU A C 1
ATOM 675 O O . GLU A 1 84 ? 2.004 -4.392 7.674 1.00 93.75 84 GLU A O 1
ATOM 680 N N . ARG A 1 85 ? 2.861 -3.123 9.324 1.00 93.06 85 ARG A N 1
ATOM 681 C CA . ARG A 1 85 ? 3.678 -2.274 8.448 1.00 93.06 85 ARG A CA 1
ATOM 682 C C . ARG A 1 85 ? 4.845 -3.007 7.792 1.00 93.06 85 ARG A C 1
ATOM 684 O O . ARG A 1 85 ? 5.232 -2.612 6.695 1.00 93.06 85 ARG A O 1
ATOM 691 N N . ILE A 1 86 ? 5.389 -4.053 8.417 1.00 91.75 86 ILE A N 1
ATOM 692 C CA . ILE A 1 86 ? 6.501 -4.833 7.843 1.00 91.75 86 ILE A CA 1
ATOM 693 C C . ILE A 1 86 ? 6.044 -5.930 6.863 1.00 91.75 86 ILE A C 1
ATOM 695 O O . ILE A 1 86 ? 6.843 -6.363 6.039 1.00 91.75 86 ILE A O 1
ATOM 699 N N . LYS A 1 87 ? 4.757 -6.315 6.839 1.00 90.12 87 LYS A N 1
ATOM 700 C CA . LYS A 1 87 ? 4.200 -7.302 5.881 1.00 90.12 87 LYS A CA 1
ATOM 701 C C . LYS A 1 87 ? 4.611 -7.106 4.408 1.00 90.12 87 LYS A C 1
ATOM 703 O O . LYS A 1 87 ? 4.953 -8.091 3.760 1.00 90.12 87 LYS A O 1
ATOM 708 N N . PRO A 1 88 ? 4.609 -5.892 3.823 1.00 93.38 88 PRO A N 1
ATOM 709 C CA . PRO A 1 88 ? 5.079 -5.718 2.447 1.00 93.38 88 PRO A CA 1
ATOM 710 C C . PRO A 1 88 ? 6.571 -6.033 2.257 1.00 93.38 88 PRO A C 1
ATOM 712 O O . PRO A 1 88 ? 6.970 -6.412 1.157 1.00 93.38 88 PRO A O 1
ATOM 715 N N . LEU A 1 89 ? 7.404 -5.876 3.291 1.00 88.94 89 LEU A N 1
ATOM 716 C CA . LEU A 1 89 ? 8.810 -6.282 3.249 1.00 88.94 89 LEU A CA 1
ATOM 717 C C . LEU A 1 89 ? 8.941 -7.804 3.332 1.00 88.94 89 LEU A C 1
ATOM 719 O O . LEU A 1 89 ? 9.738 -8.364 2.584 1.00 88.94 89 LEU A O 1
ATOM 723 N N . ASP A 1 90 ? 8.104 -8.470 4.133 1.00 90.19 90 ASP A N 1
ATOM 724 C CA . ASP A 1 90 ? 8.050 -9.938 4.182 1.00 90.19 90 ASP A CA 1
ATOM 725 C C . ASP A 1 90 ? 7.805 -10.548 2.803 1.00 90.19 90 ASP A C 1
ATOM 727 O O . ASP A 1 90 ? 8.517 -11.464 2.405 1.00 90.19 90 ASP A O 1
ATOM 731 N N . ILE A 1 91 ? 6.853 -9.997 2.043 1.00 92.19 91 ILE A N 1
ATOM 732 C CA . ILE A 1 91 ? 6.546 -10.467 0.683 1.00 92.19 91 ILE A CA 1
ATOM 733 C C . ILE A 1 91 ? 7.779 -10.350 -0.225 1.00 92.19 91 ILE A C 1
ATOM 735 O O . ILE A 1 91 ? 8.050 -11.236 -1.033 1.00 92.19 91 ILE A O 1
ATOM 739 N N . LYS A 1 92 ? 8.559 -9.269 -0.087 1.00 89.81 92 LYS A N 1
ATOM 740 C CA . LYS A 1 92 ? 9.784 -9.070 -0.876 1.00 89.81 92 LYS A CA 1
ATOM 741 C C . LYS A 1 92 ? 10.886 -10.049 -0.483 1.00 89.81 92 LYS A C 1
ATOM 743 O O . LYS A 1 92 ? 11.556 -10.569 -1.370 1.00 89.81 92 LYS A O 1
ATOM 748 N N . VAL A 1 93 ? 11.078 -10.288 0.813 1.00 87.19 93 VAL A N 1
ATOM 749 C CA . VAL A 1 93 ? 12.090 -11.233 1.312 1.00 87.19 93 VAL A CA 1
ATOM 750 C C . VAL A 1 93 ? 11.723 -12.661 0.925 1.00 87.19 93 VAL A C 1
ATOM 752 O O . VAL A 1 93 ? 12.572 -13.384 0.415 1.00 87.19 93 VAL A O 1
ATOM 755 N N . GLN A 1 94 ? 10.454 -13.044 1.066 1.00 88.62 94 GLN A N 1
ATOM 756 C CA . GLN A 1 94 ? 9.959 -14.341 0.612 1.00 88.62 94 GLN A CA 1
ATOM 757 C C . GLN A 1 94 ? 10.207 -14.530 -0.886 1.00 88.62 94 GLN A C 1
ATOM 759 O O . GL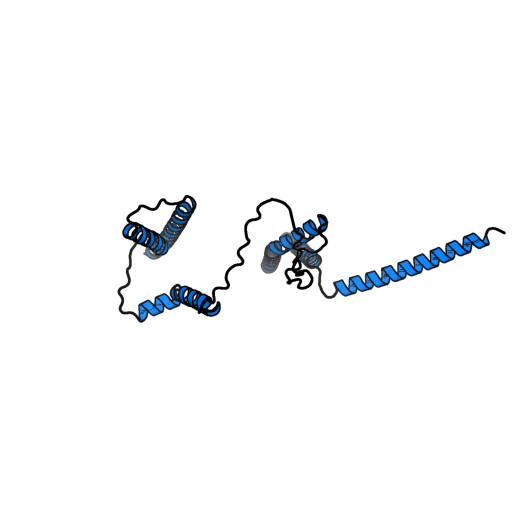N A 1 94 ? 10.779 -15.532 -1.287 1.00 88.62 94 GLN A O 1
ATOM 764 N N . TYR A 1 95 ? 9.876 -13.533 -1.706 1.00 87.50 95 TYR A N 1
ATOM 765 C CA . TYR A 1 95 ? 10.140 -13.594 -3.141 1.00 87.50 95 TYR A CA 1
ATOM 766 C C . TYR A 1 95 ? 11.629 -13.765 -3.474 1.00 87.50 95 TYR A C 1
ATOM 768 O O . TYR A 1 95 ? 11.976 -14.495 -4.400 1.00 87.50 95 TYR A O 1
ATOM 776 N N . GLN A 1 96 ? 12.521 -13.097 -2.736 1.00 86.00 96 GLN A N 1
ATOM 777 C CA . GLN A 1 96 ? 13.965 -13.271 -2.905 1.00 86.00 96 GLN A CA 1
ATOM 778 C C . GLN A 1 96 ? 14.404 -14.694 -2.544 1.00 86.00 96 GLN A C 1
ATOM 780 O O . GLN A 1 96 ? 15.172 -15.289 -3.295 1.00 86.00 96 GLN A O 1
ATOM 785 N N . LEU A 1 97 ? 13.889 -15.249 -1.444 1.00 84.69 97 LEU A N 1
ATOM 786 C CA . LEU A 1 97 ? 14.158 -16.628 -1.037 1.00 84.69 97 LEU A CA 1
ATOM 787 C C . LEU A 1 97 ? 13.625 -17.636 -2.059 1.00 84.69 97 LEU A C 1
ATOM 789 O O . LEU A 1 97 ? 14.366 -18.530 -2.455 1.00 84.69 97 LEU A O 1
ATOM 793 N N . ASP A 1 98 ? 12.397 -17.455 -2.546 1.00 87.25 98 ASP A N 1
ATOM 794 C CA . ASP A 1 98 ? 11.784 -18.317 -3.562 1.00 87.25 98 ASP A CA 1
ATOM 795 C C . ASP A 1 98 ? 12.584 -18.279 -4.869 1.00 87.25 98 ASP A C 1
ATOM 797 O O . ASP A 1 98 ? 12.824 -19.313 -5.490 1.00 87.25 98 ASP A O 1
ATOM 801 N N . LYS A 1 99 ? 13.070 -17.098 -5.270 1.00 81.19 99 LYS A N 1
ATOM 802 C CA . LYS A 1 99 ? 13.937 -16.951 -6.445 1.00 81.19 99 LYS A CA 1
ATOM 803 C C . LYS A 1 99 ? 15.280 -17.652 -6.295 1.00 81.19 99 LYS A C 1
ATOM 805 O O . LYS A 1 99 ? 15.719 -18.312 -7.233 1.00 81.19 99 LYS A O 1
ATOM 810 N N . ILE A 1 100 ? 15.924 -17.510 -5.137 1.00 78.31 100 ILE A N 1
ATOM 811 C CA . ILE A 1 100 ? 17.179 -18.212 -4.837 1.00 78.31 100 ILE A CA 1
ATOM 812 C C . ILE A 1 100 ? 16.929 -19.726 -4.813 1.00 78.31 100 ILE A C 1
ATOM 814 O O . ILE A 1 100 ? 17.694 -20.485 -5.402 1.00 78.31 100 ILE A O 1
ATOM 818 N N . SER A 1 101 ? 15.820 -20.162 -4.209 1.00 83.81 101 SER A N 1
ATOM 819 C CA . SER A 1 101 ? 15.402 -21.566 -4.166 1.00 83.81 101 SER A CA 1
ATOM 820 C C . SER A 1 101 ? 15.128 -22.154 -5.552 1.00 83.81 101 SER A C 1
ATOM 822 O O . SER A 1 101 ? 15.262 -23.361 -5.726 1.00 83.81 101 SER A O 1
ATOM 824 N N . GLN A 1 102 ? 14.742 -21.335 -6.531 1.00 81.38 102 GLN A N 1
ATOM 825 C CA . GLN A 1 102 ? 14.521 -21.754 -7.919 1.00 81.38 102 GLN A CA 1
ATOM 826 C C . GLN A 1 102 ? 15.822 -21.872 -8.734 1.00 81.38 102 GLN A C 1
ATOM 828 O O . GLN A 1 102 ? 15.766 -22.241 -9.903 1.00 81.38 102 GLN A O 1
ATOM 833 N N . GLY A 1 103 ? 16.991 -21.587 -8.146 1.00 65.31 103 GLY A N 1
ATOM 834 C CA . GLY A 1 103 ? 18.292 -21.797 -8.790 1.00 65.31 103 GLY A CA 1
ATOM 835 C C . GLY A 1 103 ? 18.689 -20.739 -9.826 1.00 65.31 103 GLY A C 1
ATOM 836 O O . GLY A 1 103 ? 19.737 -20.876 -10.450 1.00 65.31 103 GLY A O 1
ATOM 837 N N . ASN A 1 104 ? 17.919 -19.656 -9.981 1.00 57.19 104 ASN A N 1
ATOM 838 C CA . ASN A 1 104 ? 18.308 -18.505 -10.805 1.00 57.19 104 ASN A CA 1
ATOM 839 C C . ASN A 1 104 ? 19.313 -17.630 -10.039 1.00 57.19 104 ASN A C 1
ATOM 841 O O . ASN A 1 104 ? 18.984 -16.539 -9.567 1.00 57.19 104 ASN A O 1
ATOM 845 N N . LEU A 1 105 ? 20.529 -18.147 -9.860 1.00 55.84 105 LEU A N 1
ATOM 846 C CA . LEU A 1 105 ? 21.595 -17.487 -9.104 1.00 55.84 105 LEU A CA 1
ATOM 847 C C . LEU A 1 105 ? 22.332 -16.398 -9.892 1.00 55.84 105 LEU A C 1
ATOM 849 O O . LEU A 1 105 ? 22.953 -15.537 -9.273 1.00 55.84 105 LEU A O 1
ATOM 853 N N . ASP A 1 106 ? 22.194 -16.342 -11.215 1.00 53.66 106 ASP A N 1
ATOM 854 C CA . ASP A 1 106 ? 23.056 -15.496 -12.033 1.00 53.66 106 ASP A CA 1
ATOM 855 C C . ASP A 1 106 ? 22.266 -14.550 -12.959 1.00 53.66 106 ASP A C 1
ATOM 857 O O . ASP A 1 106 ? 21.416 -14.944 -13.750 1.00 53.66 106 ASP A O 1
ATOM 861 N N . SER A 1 107 ? 22.613 -13.262 -12.879 1.00 54.16 107 SER A N 1
ATOM 862 C CA . SER A 1 107 ? 22.631 -12.323 -14.020 1.00 54.16 107 SER A CA 1
ATOM 863 C C . SER A 1 107 ? 21.394 -11.503 -14.426 1.00 54.16 107 SER A C 1
ATOM 865 O O . SER A 1 107 ? 21.585 -10.564 -15.188 1.00 54.16 107 SER A O 1
ATOM 867 N N . GLU A 1 108 ? 20.177 -11.695 -13.904 1.00 50.34 108 GLU A N 1
ATOM 868 C CA . GLU A 1 108 ? 19.001 -10.952 -14.442 1.00 50.34 108 GLU A CA 1
ATOM 869 C C . GLU A 1 108 ? 18.452 -9.785 -13.592 1.00 50.34 108 GLU A C 1
ATOM 871 O O . GLU A 1 108 ? 17.499 -9.120 -13.992 1.00 50.34 108 GLU A O 1
ATOM 876 N N . LEU A 1 109 ? 19.048 -9.468 -12.434 1.00 54.84 109 LEU A N 1
ATOM 877 C CA . LEU A 1 109 ? 18.619 -8.318 -11.606 1.00 54.84 109 LEU A CA 1
ATOM 878 C C . LEU A 1 109 ? 19.690 -7.260 -11.332 1.00 54.84 109 LEU A C 1
ATOM 880 O O . LEU A 1 109 ? 19.468 -6.335 -10.545 1.00 54.84 109 LEU A O 1
ATOM 884 N N . LYS A 1 110 ? 20.810 -7.294 -12.057 1.00 57.94 110 LYS A N 1
ATOM 885 C CA . LYS A 1 110 ? 21.615 -6.082 -12.228 1.00 57.94 110 LYS A CA 1
ATOM 886 C C . LYS A 1 110 ? 20.867 -5.162 -13.199 1.00 57.94 110 LYS A C 1
ATOM 888 O O . LYS A 1 110 ? 21.215 -5.074 -14.364 1.00 57.94 110 LYS A O 1
ATOM 893 N N . PHE A 1 111 ? 19.874 -4.412 -12.715 1.00 54.84 111 PHE A N 1
ATOM 894 C CA . PHE A 1 111 ? 19.297 -3.261 -13.437 1.00 54.84 111 PHE A CA 1
ATOM 895 C C . PHE A 1 111 ? 20.279 -2.070 -13.489 1.00 54.84 111 PHE A C 1
ATOM 897 O O . PHE A 1 111 ? 19.900 -0.909 -13.348 1.00 54.84 111 PHE A O 1
ATOM 904 N N . LYS A 1 112 ? 21.572 -2.355 -13.648 1.00 63.38 112 LYS A N 1
ATOM 905 C CA . LYS A 1 112 ? 22.585 -1.395 -14.067 1.00 63.38 112 LYS A CA 1
ATOM 906 C C . LYS A 1 112 ? 22.914 -1.763 -15.512 1.00 63.38 112 LYS A C 1
ATOM 908 O O . LYS A 1 112 ? 23.142 -2.947 -15.757 1.00 63.38 112 LYS A O 1
ATOM 913 N N . PRO A 1 113 ? 22.933 -0.807 -16.454 1.00 57.81 113 PRO A N 1
ATOM 914 C CA . PRO A 1 113 ? 23.401 -1.085 -17.804 1.00 57.81 113 PRO A CA 1
ATOM 915 C C . PRO A 1 113 ? 24.759 -1.785 -17.726 1.00 57.81 113 PRO A C 1
ATOM 917 O O . PRO A 1 113 ? 25.641 -1.320 -17.001 1.00 57.81 113 PRO A O 1
ATOM 920 N N . ASN A 1 114 ? 24.905 -2.909 -18.424 1.00 59.22 114 ASN A N 1
ATOM 921 C CA . ASN A 1 114 ? 26.142 -3.677 -18.473 1.00 59.22 114 ASN A CA 1
ATOM 922 C C . ASN A 1 114 ? 26.825 -3.357 -19.818 1.00 59.22 114 ASN A C 1
ATOM 924 O O . ASN A 1 114 ? 26.572 -4.031 -20.814 1.00 59.22 114 ASN A O 1
ATOM 928 N N . PRO A 1 115 ? 27.655 -2.296 -19.907 1.00 62.06 115 PRO A N 1
ATOM 929 C CA . PRO A 1 115 ? 28.196 -1.816 -21.183 1.00 62.06 115 PRO A CA 1
ATOM 930 C C . PRO A 1 115 ? 29.163 -2.803 -21.852 1.00 62.06 115 PRO A C 1
ATOM 932 O O . PRO A 1 115 ? 29.539 -2.594 -22.995 1.00 62.06 115 PRO A O 1
ATOM 935 N N . LYS A 1 116 ? 29.564 -3.871 -21.150 1.00 60.91 116 LYS A N 1
ATOM 936 C CA . LYS A 1 116 ? 30.442 -4.928 -21.667 1.00 60.91 116 LYS A CA 1
ATOM 937 C C . LYS A 1 116 ? 29.707 -6.039 -22.433 1.00 60.91 116 LYS A C 1
ATOM 939 O O . LYS A 1 116 ? 30.366 -6.801 -23.115 1.00 60.91 116 LYS A O 1
ATOM 944 N N . GLU A 1 117 ? 28.379 -6.137 -22.329 1.00 59.31 117 GLU A N 1
ATOM 945 C CA . GLU A 1 117 ? 27.550 -7.074 -23.122 1.00 59.31 117 GLU A CA 1
ATOM 946 C C . GLU A 1 117 ? 26.895 -6.394 -24.336 1.00 59.31 117 GLU A C 1
ATOM 948 O O . GLU A 1 117 ? 26.139 -7.014 -25.079 1.00 59.31 117 GLU A O 1
ATOM 953 N N . MET A 1 118 ? 27.197 -5.113 -24.558 1.00 56.16 118 MET A N 1
ATOM 954 C CA . MET A 1 118 ? 26.781 -4.348 -25.735 1.00 56.16 118 MET A CA 1
ATOM 955 C C . MET A 1 118 ? 27.792 -4.502 -26.879 1.00 56.16 118 MET A C 1
ATOM 957 O O . MET A 1 118 ? 28.131 -3.523 -27.540 1.00 56.16 118 MET A O 1
ATOM 961 N N . ASP A 1 119 ? 28.275 -5.720 -27.126 1.00 50.91 119 ASP A N 1
ATOM 962 C CA . ASP A 1 119 ? 28.971 -5.999 -28.377 1.00 50.91 119 ASP A CA 1
ATOM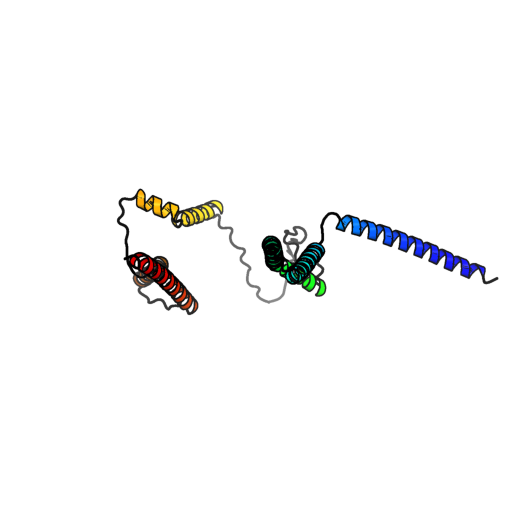 963 C C . ASP A 1 119 ? 27.919 -6.057 -29.486 1.00 50.91 119 ASP A C 1
ATOM 965 O O . ASP A 1 119 ? 27.036 -6.919 -29.531 1.00 50.91 119 ASP A O 1
ATOM 969 N N . SER A 1 120 ? 27.987 -5.070 -30.374 1.00 57.16 120 SER A N 1
ATOM 970 C CA . SER A 1 120 ? 27.232 -5.026 -31.612 1.00 57.16 120 SER A CA 1
ATOM 971 C C . SER A 1 120 ? 27.566 -6.271 -32.429 1.00 57.16 120 SER A C 1
ATOM 973 O O . SER A 1 120 ? 28.604 -6.350 -33.081 1.00 57.16 120 SER A O 1
ATOM 975 N N . GLN A 1 121 ? 26.669 -7.257 -32.419 1.00 48.28 121 GLN A N 1
ATOM 976 C CA . GLN A 1 121 ? 26.711 -8.384 -33.348 1.00 48.28 121 GLN A CA 1
ATOM 977 C C . GLN A 1 121 ? 26.459 -7.882 -34.781 1.00 48.28 121 GLN A C 1
ATOM 979 O O . GLN A 1 121 ? 25.388 -8.058 -35.357 1.00 48.28 121 GLN A O 1
ATOM 984 N N . LEU A 1 122 ? 27.469 -7.241 -35.364 1.00 47.81 122 LEU A N 1
ATOM 985 C CA . LEU A 1 122 ? 27.643 -7.051 -36.795 1.00 47.81 122 LEU A CA 1
ATOM 986 C C . LEU A 1 122 ? 28.450 -8.237 -37.327 1.00 47.81 122 LEU A C 1
ATOM 988 O O . LEU A 1 122 ? 29.583 -8.102 -37.776 1.00 47.81 122 LEU A O 1
ATOM 992 N N . HIS A 1 123 ? 27.841 -9.418 -37.287 1.00 41.97 123 HIS A N 1
ATOM 993 C CA . HIS A 1 123 ? 28.236 -10.512 -38.162 1.00 41.97 123 HIS A CA 1
ATOM 994 C C . HIS A 1 123 ? 27.124 -10.702 -39.186 1.00 41.97 123 HIS A C 1
ATOM 996 O O . HIS A 1 123 ? 26.170 -11.449 -38.986 1.00 41.97 123 HIS A O 1
ATOM 1002 N N . ILE A 1 124 ? 27.244 -9.964 -40.290 1.00 43.97 124 ILE A N 1
ATOM 1003 C CA . ILE A 1 124 ? 26.561 -10.303 -41.534 1.00 43.97 124 ILE A CA 1
ATOM 1004 C C . ILE A 1 124 ? 27.335 -11.492 -42.102 1.00 43.97 124 ILE A C 1
ATOM 1006 O O . ILE A 1 124 ? 28.391 -11.323 -42.703 1.00 43.97 124 ILE A O 1
ATOM 1010 N N . THR A 1 125 ? 26.840 -12.702 -41.859 1.00 41.06 125 THR A N 1
ATOM 1011 C CA . THR A 1 125 ? 27.202 -13.873 -42.658 1.00 41.06 125 THR A CA 1
ATOM 1012 C C . THR A 1 125 ? 26.120 -14.082 -43.709 1.00 41.06 125 THR A C 1
ATOM 1014 O O . THR A 1 125 ? 24.920 -14.106 -43.427 1.00 41.06 125 THR A O 1
ATOM 1017 N N . GLU A 1 126 ? 26.564 -14.125 -44.959 1.00 49.97 126 GLU A N 1
ATOM 1018 C CA . GLU A 1 126 ? 25.726 -14.186 -46.145 1.00 49.97 126 GLU A CA 1
ATOM 1019 C C . GLU A 1 126 ? 25.017 -15.548 -46.300 1.00 49.97 126 GLU A C 1
ATOM 1021 O O . GLU A 1 126 ? 25.579 -16.596 -45.989 1.00 49.97 126 GLU A O 1
ATOM 1026 N N . LYS A 1 127 ? 23.818 -15.486 -46.906 1.00 47.38 127 LYS A N 1
ATOM 1027 C CA . LYS A 1 127 ? 23.013 -16.551 -47.550 1.00 47.38 127 LYS A CA 1
ATOM 1028 C C . LYS A 1 127 ? 22.162 -17.474 -46.661 1.00 47.38 127 LYS A C 1
ATOM 1030 O O . LYS A 1 127 ? 22.599 -18.501 -46.158 1.00 47.38 127 LYS A O 1
ATOM 1035 N N . SER A 1 128 ? 20.862 -17.186 -46.637 1.00 39.47 128 SER A N 1
ATOM 1036 C CA . SER A 1 128 ? 19.793 -18.169 -46.886 1.00 39.47 128 SER A CA 1
ATOM 1037 C C . SER A 1 128 ? 18.530 -17.417 -47.317 1.00 39.47 128 SER A C 1
ATOM 1039 O O . SER A 1 128 ? 18.266 -16.320 -46.829 1.00 39.47 128 SER A O 1
ATOM 1041 N N . ASP A 1 129 ? 17.801 -17.995 -48.268 1.00 59.53 129 ASP A N 1
ATOM 1042 C CA . ASP A 1 129 ? 16.693 -17.441 -49.067 1.00 59.53 129 ASP A CA 1
ATOM 1043 C C . ASP A 1 129 ? 15.392 -17.182 -48.265 1.00 59.53 129 ASP A C 1
ATOM 1045 O O . ASP A 1 129 ? 14.276 -17.417 -48.723 1.00 59.53 129 ASP A O 1
ATOM 1049 N N . VAL A 1 130 ? 15.517 -16.730 -47.014 1.00 65.38 130 VAL A N 1
ATOM 1050 C CA . VAL A 1 130 ? 14.398 -16.431 -46.117 1.00 65.38 130 VAL A CA 1
ATOM 1051 C C . VAL A 1 130 ? 14.338 -14.927 -45.903 1.00 65.38 130 VAL A C 1
ATOM 1053 O O . VAL A 1 130 ? 15.218 -14.334 -45.274 1.00 65.38 130 VAL A O 1
ATOM 1056 N N . TYR A 1 131 ? 13.277 -14.308 -46.420 1.00 78.06 131 TYR A N 1
ATOM 1057 C CA . TYR A 1 131 ? 13.033 -12.879 -46.260 1.00 78.06 131 TYR A CA 1
ATOM 1058 C C . TYR A 1 131 ? 12.984 -12.495 -44.774 1.00 78.06 131 TYR A C 1
ATOM 1060 O O . TYR A 1 131 ? 12.144 -12.980 -44.012 1.00 78.06 131 TYR A O 1
ATOM 1068 N N . LYS A 1 132 ? 13.879 -11.591 -44.364 1.00 72.00 132 LYS A N 1
ATOM 1069 C CA . LYS A 1 132 ? 13.881 -10.965 -43.037 1.00 72.00 132 LYS A CA 1
ATOM 1070 C C . LYS A 1 132 ? 13.430 -9.518 -43.183 1.00 72.00 132 LYS A C 1
ATOM 1072 O O . LYS A 1 132 ? 14.077 -8.735 -43.872 1.00 72.00 132 LYS A O 1
ATOM 1077 N N . ALA A 1 133 ? 12.327 -9.175 -42.521 1.00 74.38 133 ALA A N 1
ATOM 1078 C CA . ALA A 1 133 ? 11.783 -7.824 -42.543 1.00 74.38 133 ALA A CA 1
ATOM 1079 C C . ALA A 1 133 ? 12.823 -6.800 -42.027 1.00 74.38 133 ALA A C 1
ATOM 1081 O O . ALA A 1 133 ? 13.436 -7.040 -40.977 1.00 74.38 133 ALA A O 1
ATOM 1082 N N . PRO A 1 134 ? 13.023 -5.665 -42.724 1.00 72.19 134 PRO A N 1
ATOM 1083 C CA . PRO A 1 134 ? 13.936 -4.615 -42.293 1.00 72.19 134 PRO A CA 1
ATOM 1084 C C . PRO A 1 134 ? 13.509 -4.071 -40.932 1.00 72.19 134 PRO A C 1
ATOM 1086 O O . PRO A 1 134 ? 12.374 -3.631 -40.745 1.00 72.19 134 PRO A O 1
ATOM 1089 N N . LYS A 1 135 ? 14.422 -4.091 -39.961 1.00 71.00 135 LYS A N 1
ATOM 1090 C CA . LYS A 1 135 ? 14.185 -3.466 -38.660 1.00 71.00 135 LYS A CA 1
ATOM 1091 C C . LYS A 1 135 ? 14.442 -1.968 -38.799 1.00 71.00 135 LYS A C 1
ATOM 1093 O O . LYS A 1 135 ? 15.592 -1.540 -38.793 1.00 71.00 135 LYS A O 1
ATOM 1098 N N . PHE A 1 136 ? 13.378 -1.181 -38.931 1.00 48.97 136 PHE A N 1
ATOM 1099 C CA . PHE A 1 136 ? 13.467 0.273 -38.833 1.00 48.97 136 PHE A CA 1
ATOM 1100 C C . PHE A 1 136 ? 13.904 0.648 -37.415 1.00 48.97 136 PHE A C 1
ATOM 1102 O O . PHE A 1 136 ? 13.211 0.358 -36.440 1.00 48.97 136 PHE A O 1
ATOM 1109 N N . GLN A 1 137 ? 15.076 1.266 -37.291 1.00 57.34 137 GLN A N 1
ATOM 1110 C CA . GLN A 1 137 ? 15.446 1.959 -36.063 1.00 57.34 137 GLN A CA 1
ATOM 1111 C C . GLN A 1 137 ? 14.552 3.193 -35.938 1.00 57.34 137 GLN A C 1
ATOM 1113 O O . GLN A 1 137 ? 14.250 3.839 -36.944 1.00 57.34 137 GLN A O 1
ATOM 1118 N N . ALA A 1 138 ? 14.093 3.495 -34.722 1.00 59.59 138 ALA A N 1
ATOM 1119 C CA . ALA A 1 138 ? 13.311 4.697 -34.478 1.00 59.59 138 ALA A CA 1
ATOM 1120 C C . ALA A 1 138 ? 14.117 5.904 -34.967 1.00 59.59 138 ALA A C 1
ATOM 1122 O O . ALA A 1 138 ? 15.220 6.151 -34.479 1.00 59.59 138 ALA A O 1
ATOM 1123 N N . ALA A 1 139 ? 13.579 6.619 -35.956 1.00 64.19 139 ALA A N 1
ATOM 1124 C CA . ALA A 1 139 ? 14.155 7.876 -36.390 1.00 64.19 139 ALA A CA 1
ATOM 1125 C C . ALA A 1 139 ? 14.259 8.784 -35.161 1.00 64.19 139 ALA A C 1
ATOM 1127 O O . ALA A 1 139 ? 13.269 8.984 -34.450 1.00 64.19 139 ALA A O 1
ATOM 1128 N N . ILE A 1 140 ? 15.461 9.288 -34.882 1.00 51.75 140 ILE A N 1
ATOM 1129 C CA . ILE A 1 140 ? 15.665 10.307 -33.858 1.00 51.75 140 ILE A CA 1
ATOM 1130 C C . ILE A 1 140 ? 14.935 11.545 -34.375 1.00 51.75 140 ILE A C 1
ATOM 1132 O O . ILE A 1 140 ? 15.445 12.276 -35.218 1.00 51.75 140 ILE A O 1
ATOM 1136 N N . TYR A 1 141 ? 13.697 11.734 -33.925 1.00 56.50 141 TYR A N 1
ATOM 1137 C CA . TYR A 1 141 ? 13.013 13.003 -34.082 1.00 56.50 141 TYR A CA 1
ATOM 1138 C C . TYR A 1 141 ? 13.810 14.018 -33.263 1.00 56.50 141 TYR A C 1
ATOM 1140 O O . TYR A 1 141 ? 13.847 13.929 -32.034 1.00 56.50 141 TYR A O 1
ATOM 1148 N N . GLU A 1 142 ? 14.446 14.981 -33.929 1.00 55.25 142 GLU A N 1
ATOM 1149 C CA . GLU A 1 142 ? 14.816 16.243 -33.290 1.00 55.25 142 GLU A CA 1
ATOM 1150 C C . GLU A 1 142 ? 13.523 16.995 -32.977 1.00 55.25 142 GLU A C 1
ATOM 1152 O O . GLU A 1 142 ? 13.088 17.911 -33.675 1.00 55.25 142 GLU A O 1
ATOM 1157 N N . GLU A 1 143 ? 12.839 16.543 -31.933 1.00 56.28 143 GLU A N 1
ATOM 1158 C CA . GLU A 1 143 ? 11.738 17.283 -31.363 1.00 56.28 143 GLU A CA 1
ATOM 1159 C C . GLU A 1 143 ? 12.351 18.525 -30.716 1.00 56.28 143 GLU A C 1
ATOM 1161 O O . GLU A 1 143 ? 13.001 18.451 -29.670 1.00 56.28 143 GLU A O 1
ATOM 1166 N N . LYS A 1 144 ? 12.195 19.682 -31.367 1.00 56.31 144 LYS A N 1
ATOM 1167 C CA . LYS A 1 144 ? 12.371 20.977 -30.708 1.00 56.31 144 LYS A CA 1
ATOM 1168 C C . LYS A 1 144 ? 11.363 21.037 -29.557 1.00 56.31 144 LYS A C 1
ATOM 1170 O O . LYS A 1 144 ? 10.211 21.401 -29.759 1.00 56.31 144 LYS A O 1
ATOM 1175 N N . GLY A 1 145 ? 11.799 20.586 -28.387 1.00 59.38 145 GLY A N 1
ATOM 1176 C CA . GLY A 1 145 ? 10.992 20.462 -27.181 1.00 59.38 145 GLY A CA 1
ATOM 1177 C C . GLY A 1 145 ? 11.542 19.350 -26.300 1.00 59.38 145 GLY A C 1
ATOM 1178 O O . GLY A 1 145 ? 11.137 18.192 -26.399 1.00 59.38 145 GLY A O 1
ATOM 1179 N N . GLY A 1 146 ? 12.515 19.701 -25.458 1.00 75.00 146 GLY A N 1
ATOM 1180 C CA . GLY A 1 146 ? 13.136 18.773 -24.519 1.00 75.00 146 GLY A CA 1
ATOM 1181 C C . GLY A 1 146 ? 12.109 18.124 -23.586 1.00 75.00 146 GLY A C 1
ATOM 1182 O O . GLY A 1 146 ? 11.009 18.635 -23.374 1.00 75.00 146 GLY A O 1
ATOM 1183 N N . LYS A 1 147 ? 12.483 16.987 -22.984 1.00 70.31 147 LYS A N 1
ATOM 1184 C CA . LYS A 1 147 ? 11.674 16.296 -21.958 1.00 70.31 147 LYS A CA 1
ATOM 1185 C C . LYS A 1 147 ? 11.166 17.261 -20.874 1.00 70.31 147 LYS A C 1
ATOM 1187 O O . LYS A 1 147 ? 10.025 17.143 -20.444 1.00 70.31 147 LYS A O 1
ATOM 1192 N N . GLU A 1 148 ? 11.980 18.256 -20.538 1.00 72.31 148 GLU A N 1
ATOM 1193 C CA . GLU A 1 148 ? 11.678 19.330 -19.591 1.00 72.31 148 GLU A CA 1
ATOM 1194 C C . GLU A 1 148 ? 10.428 20.132 -19.974 1.00 72.31 148 GLU A C 1
ATOM 1196 O O . GLU A 1 148 ? 9.549 20.320 -19.140 1.00 72.31 148 GLU A O 1
ATOM 1201 N N . GLU A 1 149 ? 10.258 20.512 -21.242 1.00 78.19 149 GLU A N 1
ATOM 1202 C CA . GLU A 1 149 ? 9.093 21.292 -21.677 1.00 78.19 149 GLU A CA 1
ATOM 1203 C C . GLU A 1 149 ? 7.794 20.473 -21.576 1.00 78.19 149 GLU A C 1
ATOM 1205 O O . GLU A 1 149 ? 6.725 20.984 -21.227 1.00 78.19 149 GLU A O 1
ATOM 1210 N N . ARG A 1 150 ? 7.877 19.165 -21.843 1.00 74.94 150 ARG A N 1
ATOM 1211 C CA . ARG A 1 150 ? 6.750 18.236 -21.670 1.00 74.94 150 ARG A CA 1
ATOM 1212 C C . ARG A 1 150 ? 6.393 18.058 -20.196 1.00 74.94 150 ARG A C 1
ATOM 1214 O O . ARG A 1 150 ? 5.208 18.000 -19.857 1.00 74.94 150 ARG A O 1
ATOM 1221 N N . ASP A 1 151 ? 7.393 17.986 -19.328 1.00 79.62 151 ASP A N 1
ATOM 1222 C CA . ASP A 1 151 ? 7.192 17.849 -17.888 1.00 79.62 151 ASP A CA 1
ATOM 1223 C C . ASP A 1 151 ? 6.650 19.142 -17.266 1.00 79.62 151 ASP A C 1
ATOM 1225 O O . ASP A 1 151 ? 5.718 19.088 -16.458 1.00 79.62 151 ASP A O 1
ATOM 1229 N N . GLU A 1 152 ? 7.113 20.306 -17.722 1.00 81.94 152 GLU A N 1
ATOM 1230 C CA . GLU A 1 152 ? 6.551 21.605 -17.354 1.00 81.94 152 GLU A CA 1
ATOM 1231 C C . GLU A 1 152 ? 5.091 21.749 -17.786 1.00 81.94 152 GLU A C 1
ATOM 1233 O O . GLU A 1 152 ? 4.262 22.219 -17.004 1.00 81.94 152 GLU A O 1
ATOM 1238 N N . LYS A 1 153 ? 4.741 21.322 -19.007 1.00 81.62 153 LYS A N 1
ATOM 1239 C CA . LYS A 1 153 ? 3.347 21.323 -19.484 1.00 81.62 153 LYS A CA 1
ATOM 1240 C C . LYS A 1 153 ? 2.460 20.461 -18.582 1.00 81.62 153 LYS A C 1
ATOM 1242 O O . LYS A 1 153 ? 1.423 20.928 -18.112 1.00 81.62 153 LYS A O 1
ATOM 1247 N N . ARG A 1 154 ? 2.910 19.249 -18.237 1.00 81.38 154 ARG A N 1
ATOM 1248 C CA . ARG A 1 154 ? 2.201 18.352 -17.304 1.00 81.38 154 ARG A CA 1
ATOM 1249 C C . ARG A 1 154 ? 2.075 18.946 -15.903 1.00 81.38 154 ARG A C 1
ATOM 1251 O O . ARG A 1 154 ? 1.046 18.763 -15.252 1.00 81.38 154 ARG A O 1
ATOM 1258 N N . LEU A 1 155 ? 3.108 19.630 -15.417 1.00 81.06 155 LEU A N 1
ATOM 1259 C CA . LEU A 1 155 ? 3.084 20.288 -14.113 1.00 81.06 155 LEU A CA 1
ATOM 1260 C C . LEU A 1 155 ? 2.090 21.454 -14.109 1.00 81.06 155 LEU A C 1
ATOM 1262 O O . LEU A 1 155 ? 1.274 21.545 -13.194 1.00 81.06 155 LEU A O 1
ATOM 1266 N N . LYS A 1 156 ? 2.093 22.284 -15.158 1.00 83.19 156 LYS A N 1
ATOM 1267 C CA . LYS A 1 156 ? 1.131 23.380 -15.352 1.00 83.19 156 LYS A CA 1
ATOM 1268 C C . LYS A 1 156 ? -0.309 22.864 -15.379 1.00 83.19 156 LYS A C 1
ATOM 1270 O O . LYS A 1 156 ? -1.166 23.436 -14.714 1.00 83.19 156 LYS A O 1
ATOM 1275 N N . GLU A 1 157 ? -0.581 21.760 -16.072 1.00 82.38 157 GLU A N 1
ATOM 1276 C CA . GLU A 1 157 ? -1.910 21.128 -16.069 1.00 82.38 157 GLU A CA 1
ATOM 1277 C C . GLU A 1 157 ? -2.321 20.607 -14.685 1.00 82.38 157 GLU A C 1
ATOM 1279 O O . GLU A 1 157 ? -3.462 20.795 -14.263 1.00 82.38 157 GLU A O 1
ATOM 1284 N N . LYS A 1 158 ? -1.400 19.978 -13.945 1.00 78.00 158 LYS A N 1
ATOM 1285 C CA . LYS A 1 158 ? -1.664 19.514 -12.571 1.00 78.00 158 LYS A CA 1
ATOM 1286 C C . LYS A 1 158 ? -1.940 20.671 -11.618 1.00 78.00 158 LYS A C 1
ATOM 1288 O O . LYS A 1 158 ? -2.842 20.569 -10.792 1.00 78.00 158 LYS A O 1
ATOM 1293 N N . LEU A 1 159 ? -1.185 21.758 -11.749 1.00 80.12 159 LEU A N 1
ATOM 1294 C CA . LEU A 1 159 ? -1.363 22.975 -10.967 1.00 80.12 159 LEU A CA 1
ATOM 1295 C C . LEU A 1 159 ? -2.729 23.611 -11.256 1.00 80.12 159 LEU A C 1
ATOM 1297 O O . LEU A 1 159 ? -3.475 23.864 -10.316 1.00 80.12 159 LEU A O 1
ATOM 1301 N N . LYS A 1 160 ? -3.129 23.739 -12.528 1.00 79.19 160 LYS A N 1
ATOM 1302 C CA . LYS A 1 160 ? -4.476 24.210 -12.914 1.00 79.19 160 LYS A CA 1
ATOM 1303 C C . LYS A 1 160 ? -5.612 23.370 -12.317 1.00 79.19 160 LYS A C 1
ATOM 1305 O O . LYS A 1 160 ? -6.669 23.908 -12.020 1.00 79.19 160 LYS A O 1
ATOM 1310 N N . ARG A 1 161 ? -5.395 22.062 -12.134 1.00 75.56 161 ARG A N 1
ATOM 1311 C CA . ARG A 1 161 ? -6.360 21.142 -11.501 1.00 75.56 161 ARG A CA 1
ATOM 1312 C C . ARG A 1 161 ? -6.351 21.189 -9.971 1.00 75.56 161 ARG A C 1
ATOM 1314 O O . ARG A 1 161 ? -7.211 20.569 -9.348 1.00 75.56 161 ARG A O 1
ATOM 1321 N N . SER A 1 162 ? -5.362 21.832 -9.352 1.00 82.50 162 SER A N 1
ATOM 1322 C CA . SER A 1 162 ? -5.276 21.908 -7.895 1.00 82.50 162 SER A CA 1
ATOM 1323 C C . SER A 1 162 ? -6.336 22.862 -7.341 1.00 82.50 162 SER A C 1
ATOM 1325 O O . SER A 1 162 ? -6.570 23.933 -7.897 1.00 82.50 162 SER A O 1
ATOM 1327 N N . TYR A 1 163 ? -6.956 22.471 -6.225 1.00 83.12 163 TYR A N 1
ATOM 1328 C CA . TYR A 1 163 ? -8.036 23.232 -5.590 1.00 83.12 163 TYR A CA 1
ATOM 1329 C C . TYR A 1 163 ? -7.628 24.677 -5.270 1.00 83.12 163 TYR A C 1
ATOM 1331 O O . TYR A 1 163 ? -8.391 25.593 -5.534 1.00 83.12 163 TYR A O 1
ATOM 1339 N N . LEU A 1 164 ? -6.397 24.877 -4.783 1.00 83.81 164 LEU A N 1
ATOM 1340 C CA . LEU A 1 164 ? -5.864 26.197 -4.435 1.00 83.81 164 LEU A CA 1
ATOM 1341 C C . LEU A 1 164 ? -5.817 27.153 -5.635 1.00 83.81 164 LEU A C 1
ATOM 1343 O O . LEU A 1 164 ? -6.152 28.324 -5.516 1.00 83.81 164 LEU A O 1
ATOM 1347 N N . ILE A 1 165 ? -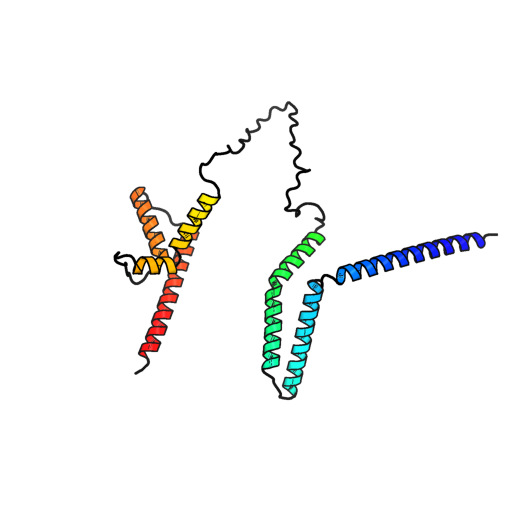5.390 26.667 -6.800 1.00 87.31 165 ILE A N 1
ATOM 1348 C CA . ILE A 1 165 ? -5.326 27.504 -8.004 1.00 87.31 165 ILE A CA 1
ATOM 1349 C C . ILE A 1 165 ? -6.727 27.755 -8.550 1.00 87.31 165 ILE A C 1
ATOM 1351 O O . ILE A 1 165 ? -6.991 28.841 -9.054 1.00 87.31 165 ILE A O 1
ATOM 1355 N N . GLN A 1 166 ? -7.633 26.785 -8.420 1.00 82.56 166 GLN A N 1
ATOM 1356 C CA . GLN A 1 166 ? -9.020 26.975 -8.818 1.00 82.56 166 GLN A CA 1
ATOM 1357 C C . GLN A 1 166 ? -9.725 28.020 -7.937 1.00 82.56 166 GLN A C 1
ATOM 1359 O O . GLN A 1 166 ? -10.373 28.904 -8.482 1.00 82.56 166 GLN A O 1
ATOM 1364 N N . SER A 1 167 ? -9.526 27.993 -6.615 1.00 84.44 167 SER A N 1
ATOM 1365 C CA . SER A 1 167 ? -10.102 28.993 -5.707 1.00 84.44 167 SER A CA 1
ATOM 1366 C C . SER A 1 167 ? -9.527 30.389 -5.945 1.00 84.44 167 SER A C 1
ATOM 1368 O O . SER A 1 167 ? -10.267 31.363 -5.960 1.00 84.44 167 SER A O 1
ATOM 1370 N N . LEU A 1 168 ? -8.217 30.493 -6.200 1.00 88.88 168 LEU A N 1
ATOM 1371 C CA . LEU A 1 168 ? -7.594 31.764 -6.580 1.00 88.88 168 LEU A CA 1
ATOM 1372 C C . LEU A 1 168 ? -8.123 32.275 -7.926 1.00 88.88 168 LEU A C 1
ATOM 1374 O O . LEU A 1 168 ? -8.301 33.477 -8.096 1.00 88.88 168 LEU A O 1
ATOM 1378 N N . LYS A 1 169 ? -8.388 31.378 -8.886 1.00 87.56 169 LYS A N 1
ATOM 1379 C CA . LYS A 1 169 ? -9.003 31.747 -10.168 1.00 87.56 169 LYS A CA 1
ATOM 1380 C C . LYS A 1 169 ? -10.418 32.299 -9.962 1.00 87.56 169 LYS A C 1
ATOM 1382 O O . LYS A 1 169 ? -10.773 33.263 -10.624 1.00 87.56 169 LYS A O 1
ATOM 1387 N N . GLU A 1 170 ? -11.192 31.696 -9.065 1.00 86.69 170 GLU A N 1
ATOM 1388 C CA . GLU A 1 170 ? -12.552 32.129 -8.718 1.00 86.69 170 GLU A CA 1
ATOM 1389 C C . GLU A 1 170 ? -12.566 33.472 -7.965 1.00 86.69 170 GLU A C 1
ATOM 1391 O O . GLU A 1 170 ? -13.483 34.257 -8.157 1.00 86.69 170 GLU A O 1
ATOM 1396 N N . GLU A 1 171 ? -11.553 33.765 -7.143 1.00 88.38 171 GLU A N 1
ATOM 1397 C CA . GLU A 1 171 ? -11.443 35.038 -6.411 1.00 88.38 171 GLU A CA 1
ATOM 1398 C C . GLU A 1 171 ? -10.958 36.200 -7.294 1.00 88.38 171 GLU A C 1
ATOM 1400 O O . GLU A 1 171 ? -11.387 37.338 -7.122 1.00 88.38 171 GLU A O 1
ATOM 1405 N N . ILE A 1 172 ? -10.045 35.923 -8.232 1.00 91.81 172 ILE A N 1
ATOM 1406 C CA . ILE A 1 172 ? -9.445 36.941 -9.111 1.00 91.81 172 ILE A CA 1
ATOM 1407 C C . ILE A 1 172 ? -10.297 37.182 -10.366 1.00 91.81 172 ILE A C 1
ATOM 1409 O O . ILE A 1 172 ? -10.238 38.262 -10.954 1.00 91.81 172 ILE A O 1
ATOM 1413 N N . GLY A 1 173 ? -11.037 36.172 -10.826 1.00 88.25 173 GLY A N 1
ATOM 1414 C CA . GLY A 1 173 ? -11.850 36.255 -12.032 1.00 88.25 173 GLY A CA 1
ATOM 1415 C C . GLY A 1 173 ? -13.271 36.733 -11.749 1.00 88.25 173 GLY A C 1
ATOM 1416 O O . GLY A 1 173 ? -13.961 36.150 -10.927 1.00 88.25 173 GLY A O 1
ATOM 1417 N N . ASP A 1 174 ? -13.756 37.694 -12.535 1.00 87.38 174 ASP A N 1
ATOM 1418 C CA . ASP A 1 174 ? -15.181 38.068 -12.596 1.00 87.38 174 ASP A CA 1
ATOM 1419 C C . ASP A 1 174 ? -16.020 37.084 -13.455 1.00 87.38 174 ASP A C 1
ATOM 1421 O O . ASP A 1 174 ? -17.144 37.381 -13.864 1.00 87.38 174 ASP A O 1
ATOM 1425 N N . GLU A 1 175 ? -15.475 35.902 -13.780 1.00 86.31 175 GLU A N 1
ATOM 1426 C CA . GLU A 1 175 ? -16.180 34.868 -14.547 1.00 86.31 175 GLU A CA 1
ATOM 1427 C C . GLU A 1 175 ? -17.281 34.224 -13.677 1.00 86.31 175 GLU A C 1
ATOM 1429 O O . GLU A 1 175 ? -16.993 33.752 -12.574 1.00 86.31 175 GLU A O 1
ATOM 1434 N N . PRO A 1 176 ? -18.541 34.143 -14.147 1.00 82.56 176 PRO A N 1
ATOM 1435 C CA . PRO A 1 176 ? -19.612 33.531 -13.368 1.00 82.56 176 PRO A CA 1
ATOM 1436 C C . PRO A 1 176 ? -19.366 32.028 -13.170 1.00 82.56 176 PRO A C 1
ATOM 1438 O O . PRO A 1 176 ? -19.081 31.295 -14.117 1.00 82.56 176 PRO A O 1
ATOM 1441 N N . VAL A 1 177 ? -19.528 31.550 -11.933 1.00 77.75 177 VAL A N 1
ATOM 1442 C CA . VAL A 1 177 ? -19.374 30.127 -11.595 1.00 77.75 177 VAL A CA 1
ATOM 1443 C C . VAL A 1 177 ? -20.671 29.368 -11.868 1.00 77.75 177 VAL A C 1
ATOM 1445 O O . VAL A 1 177 ? -21.735 29.701 -11.344 1.00 77.75 177 VAL A O 1
ATOM 1448 N N . GLU A 1 178 ? -20.580 28.285 -12.638 1.00 74.25 178 GLU A N 1
ATOM 1449 C CA . GLU A 1 178 ? -21.709 27.382 -12.851 1.00 74.25 178 GLU A CA 1
ATOM 1450 C C . GLU A 1 178 ? -21.951 26.485 -11.629 1.00 74.25 178 GLU A C 1
ATOM 1452 O O . GLU A 1 178 ? -21.295 25.459 -11.430 1.00 74.25 178 GLU A O 1
ATOM 1457 N N . ILE A 1 179 ? -22.948 26.838 -10.818 1.00 72.44 179 ILE A N 1
ATOM 1458 C CA . ILE A 1 179 ? -23.425 26.002 -9.712 1.00 72.44 179 ILE A CA 1
ATOM 1459 C C . ILE A 1 179 ? -24.581 25.141 -10.229 1.00 72.44 179 ILE A C 1
ATOM 1461 O O . ILE A 1 179 ? -25.674 25.632 -10.499 1.00 72.44 179 ILE A O 1
ATOM 1465 N N . LYS A 1 180 ? -24.346 23.835 -10.379 1.00 63.38 180 LYS A N 1
ATOM 1466 C CA . LYS A 1 180 ? -25.341 22.869 -10.877 1.00 63.38 180 LYS A CA 1
ATOM 1467 C C . LYS A 1 180 ? -25.480 21.694 -9.901 1.00 63.38 180 LYS A C 1
ATOM 1469 O O . LYS A 1 180 ? -24.527 20.934 -9.726 1.00 63.38 180 LYS A O 1
ATOM 1474 N N . THR A 1 181 ? -26.673 21.490 -9.343 1.00 64.94 181 THR A N 1
ATOM 1475 C CA . THR A 1 181 ? -27.016 20.403 -8.397 1.00 64.94 181 THR A CA 1
ATOM 1476 C C . THR A 1 181 ? -26.990 19.004 -9.041 1.00 64.94 181 THR A C 1
ATOM 1478 O O . THR A 1 181 ? -27.384 18.846 -10.197 1.00 64.94 181 THR A O 1
ATOM 1481 N N . GLY A 1 182 ? -26.543 17.980 -8.299 1.00 63.97 182 GLY A N 1
ATOM 1482 C CA . GLY A 1 182 ? -26.925 16.576 -8.530 1.00 63.97 182 GLY A CA 1
ATOM 1483 C C . GLY A 1 182 ? -26.026 15.691 -9.407 1.00 63.97 182 GLY A C 1
ATOM 1484 O O . GLY A 1 182 ? -26.432 14.580 -9.729 1.00 63.97 182 GLY A O 1
ATOM 1485 N N . ARG A 1 183 ? -24.844 16.141 -9.862 1.00 63.34 183 ARG A N 1
ATOM 1486 C CA . ARG A 1 183 ? -23.842 15.263 -10.522 1.00 63.34 183 ARG A CA 1
ATOM 1487 C C . ARG A 1 183 ? -22.425 15.763 -10.251 1.00 63.34 183 ARG A C 1
ATOM 1489 O O . ARG A 1 183 ? -22.205 16.975 -10.302 1.00 63.34 183 ARG A O 1
ATOM 1496 N N . SER A 1 184 ? -21.455 14.864 -10.060 1.00 68.75 184 SER A N 1
ATOM 1497 C CA . SER A 1 184 ? -20.052 15.270 -9.935 1.00 68.75 184 SER A CA 1
ATOM 1498 C C . SER A 1 184 ? -19.521 15.945 -11.179 1.00 68.75 184 SER A C 1
ATOM 1500 O O . SER A 1 184 ? -19.751 15.514 -12.313 1.00 68.75 184 SER A O 1
ATOM 1502 N N . LYS A 1 185 ? -18.717 16.978 -10.925 1.00 74.69 185 LYS A N 1
ATOM 1503 C CA . LYS A 1 185 ? -17.976 17.739 -11.928 1.00 74.69 185 LYS A CA 1
ATOM 1504 C C . LYS A 1 185 ? -17.215 16.819 -12.891 1.00 74.69 185 LYS A C 1
ATOM 1506 O O . LYS A 1 185 ? -17.279 17.007 -14.095 1.00 74.69 185 LYS A O 1
ATOM 1511 N N . ARG A 1 186 ? -16.606 15.743 -12.378 1.00 77.56 186 ARG A N 1
ATOM 1512 C CA . ARG A 1 186 ? -15.828 14.794 -13.195 1.00 77.56 186 ARG A CA 1
ATOM 1513 C C . ARG A 1 186 ? -16.678 13.943 -14.134 1.00 77.56 186 ARG A C 1
ATOM 1515 O O . ARG A 1 186 ? -16.204 13.578 -15.199 1.00 77.56 186 ARG A O 1
ATOM 1522 N N . LEU A 1 187 ? -17.893 13.567 -13.736 1.00 81.12 187 LEU A N 1
ATOM 1523 C CA . LEU A 1 187 ? -18.788 12.816 -14.622 1.00 81.12 187 LEU A CA 1
ATOM 1524 C C . LEU A 1 187 ? -19.276 13.687 -15.771 1.00 81.12 187 LEU A C 1
ATOM 1526 O O . LEU A 1 187 ? -19.309 13.213 -16.901 1.00 81.12 187 LEU A O 1
ATOM 1530 N N . ARG A 1 188 ? -19.595 14.949 -15.472 1.00 82.94 188 ARG A N 1
ATOM 1531 C CA . ARG A 1 188 ? -20.023 15.934 -16.467 1.00 82.94 188 ARG A CA 1
ATOM 1532 C C . ARG A 1 188 ? -18.930 16.212 -17.482 1.00 82.94 188 ARG A C 1
ATOM 1534 O O . ARG A 1 188 ? -19.185 16.036 -18.658 1.00 82.94 188 ARG A O 1
ATOM 1541 N N . GLU A 1 189 ? -17.706 16.480 -17.027 1.00 84.44 189 GLU A N 1
ATOM 1542 C CA . GLU A 1 189 ? -16.550 16.671 -17.916 1.00 84.44 189 GLU A CA 1
ATOM 1543 C C . GLU A 1 189 ? -16.372 15.487 -18.890 1.00 84.44 189 GLU A C 1
ATOM 1545 O O . GLU A 1 189 ? -16.034 15.673 -20.053 1.00 84.44 189 GLU A O 1
ATOM 1550 N N . ILE A 1 190 ? -16.629 14.253 -18.437 1.00 86.75 190 ILE A N 1
ATOM 1551 C CA . ILE A 1 190 ? -16.541 13.050 -19.283 1.00 86.75 190 ILE A CA 1
ATOM 1552 C C . ILE A 1 190 ? -17.736 12.930 -20.246 1.00 86.75 190 ILE A C 1
ATOM 1554 O O . ILE A 1 190 ? -17.595 12.343 -21.317 1.00 86.75 190 ILE A O 1
ATOM 1558 N N . GLU A 1 191 ? -18.925 13.384 -19.857 1.00 85.81 191 GLU A N 1
ATOM 1559 C CA . GLU A 1 191 ? -20.121 13.383 -20.709 1.00 85.81 191 GLU A CA 1
ATOM 1560 C C . GLU A 1 191 ? -20.055 14.490 -21.767 1.00 85.81 191 GLU A C 1
ATOM 1562 O O . GLU A 1 191 ? -20.303 14.206 -22.934 1.00 85.81 191 GLU A O 1
ATOM 1567 N N . GLU A 1 192 ? -19.645 15.696 -21.381 1.00 89.38 192 GLU A N 1
ATOM 1568 C CA . GLU A 1 192 ? -19.439 16.856 -22.257 1.00 89.38 192 GLU A CA 1
ATOM 1569 C C . GLU A 1 192 ? -18.350 16.562 -23.291 1.00 89.38 192 GLU A C 1
ATOM 1571 O O . GLU A 1 192 ? -18.609 16.656 -24.484 1.00 89.38 192 GLU A O 1
ATOM 1576 N N . ALA A 1 193 ? -17.191 16.041 -22.873 1.00 89.38 193 ALA A N 1
ATOM 1577 C CA . ALA A 1 193 ? -16.134 15.655 -23.813 1.00 89.38 193 ALA A CA 1
ATOM 1578 C C . ALA A 1 193 ? -16.569 14.549 -24.798 1.00 89.38 193 ALA A C 1
ATOM 1580 O O . ALA A 1 193 ? -16.037 14.446 -25.902 1.00 89.38 193 ALA A O 1
ATOM 1581 N N . GLN A 1 194 ? -17.517 13.688 -24.408 1.00 87.75 194 GLN A N 1
ATOM 1582 C CA . GLN A 1 194 ? -18.104 12.726 -25.342 1.00 87.75 194 GLN A CA 1
ATOM 1583 C C . GLN A 1 194 ? -19.073 13.393 -26.311 1.00 87.75 194 GLN A C 1
ATOM 1585 O O . GLN A 1 194 ? -19.042 13.055 -27.487 1.00 87.75 194 GLN A O 1
ATOM 1590 N N . GLN A 1 195 ? -19.911 14.311 -25.831 1.00 90.56 195 GLN A N 1
ATOM 1591 C CA . GLN A 1 195 ? -20.837 15.067 -26.675 1.00 90.56 195 GLN A CA 1
ATOM 1592 C C . GLN A 1 195 ? -20.081 15.892 -27.712 1.00 90.56 195 GLN A C 1
ATOM 1594 O O . GLN A 1 195 ? -20.388 15.773 -28.890 1.00 90.56 195 GLN A O 1
ATOM 1599 N N . GLU A 1 196 ? -19.037 16.613 -27.303 1.00 93.88 196 GLU A N 1
ATOM 1600 C CA . GLU A 1 196 ? -18.173 17.382 -28.205 1.00 93.88 196 GLU A CA 1
ATOM 1601 C C . GLU A 1 196 ? -17.604 16.492 -29.318 1.00 93.88 196 GLU A C 1
ATOM 1603 O O . GLU A 1 196 ? -17.734 16.805 -30.497 1.00 93.88 196 GLU A O 1
ATOM 1608 N N . TYR A 1 197 ? -17.065 15.321 -28.967 1.00 93.75 197 TYR A N 1
ATOM 1609 C CA . TYR A 1 197 ? -16.559 14.377 -29.962 1.00 93.75 197 TYR A CA 1
ATOM 1610 C C . TYR A 1 197 ? -17.661 13.826 -30.887 1.00 93.75 197 TYR A C 1
ATOM 1612 O O . TYR A 1 197 ? -17.444 13.663 -32.089 1.00 93.75 197 TYR A O 1
ATOM 1620 N N . GLU A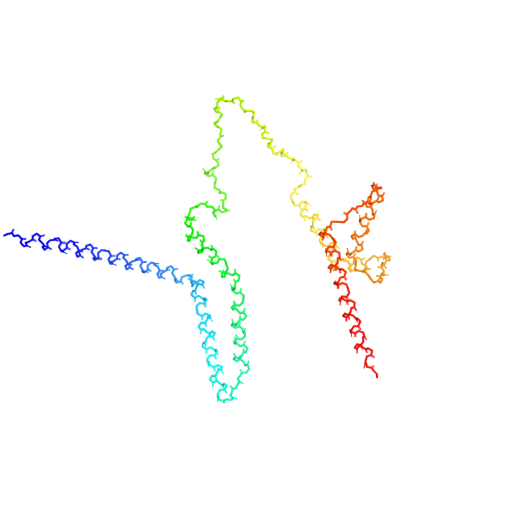 1 198 ? -18.838 13.501 -30.343 1.00 94.94 198 GLU A N 1
ATOM 1621 C CA . GLU A 1 198 ? -19.975 13.013 -31.132 1.00 94.94 198 GLU A CA 1
ATOM 1622 C C . GLU A 1 198 ? -20.513 14.086 -32.091 1.00 94.94 198 GLU A C 1
ATOM 1624 O O . GLU A 1 198 ? -20.896 13.743 -33.210 1.00 94.94 198 GLU A O 1
ATOM 1629 N N . GLU A 1 199 ? -20.520 15.354 -31.677 1.00 94.00 199 GLU A N 1
ATOM 1630 C CA . GLU A 1 199 ? -20.933 16.510 -32.479 1.00 94.00 199 GLU A CA 1
ATOM 1631 C C . GLU A 1 199 ? -19.917 16.831 -33.576 1.00 94.00 199 GLU A C 1
ATOM 1633 O O . GLU A 1 199 ? -20.300 17.016 -34.729 1.00 94.00 199 GLU A O 1
ATOM 1638 N N . GLU A 1 200 ? -18.624 16.833 -33.249 1.00 96.31 200 GLU A N 1
ATOM 1639 C CA . GLU A 1 200 ? -17.549 17.080 -34.213 1.00 96.31 200 GLU A CA 1
ATOM 1640 C C . GLU A 1 200 ? -17.480 15.989 -35.283 1.00 96.31 200 GLU A C 1
ATOM 1642 O O . GLU A 1 200 ? -17.292 16.269 -36.470 1.00 96.31 200 GLU A O 1
ATOM 1647 N N . ASN A 1 201 ? -17.622 14.732 -34.863 1.00 94.12 201 ASN A N 1
ATOM 1648 C CA . ASN A 1 201 ? -17.401 13.580 -35.727 1.00 94.12 201 ASN A CA 1
ATOM 1649 C C . ASN A 1 201 ? -18.708 12.974 -36.270 1.00 94.12 201 ASN A C 1
ATOM 1651 O O . ASN A 1 201 ? -18.663 12.016 -37.041 1.00 94.12 201 ASN A O 1
ATOM 1655 N N . PHE A 1 202 ? -19.866 13.517 -35.871 1.00 92.31 202 PHE A N 1
ATOM 1656 C CA . PHE A 1 202 ? -21.224 13.088 -36.243 1.00 92.31 202 PHE A CA 1
ATOM 1657 C C . PHE A 1 202 ? -21.472 11.573 -36.110 1.00 92.31 202 PHE A C 1
ATOM 1659 O O . PHE A 1 202 ? -22.236 10.970 -36.869 1.00 92.31 202 PHE A O 1
ATOM 1666 N N . THR A 1 203 ? -20.826 10.928 -35.136 1.00 92.56 203 THR A N 1
ATOM 1667 C CA . THR A 1 203 ? -20.904 9.476 -34.913 1.00 92.56 203 THR A CA 1
ATOM 1668 C C . THR A 1 203 ? -21.043 9.156 -33.437 1.00 92.56 203 THR A C 1
ATOM 1670 O O . THR A 1 203 ? -20.248 9.633 -32.634 1.00 92.56 203 THR A O 1
ATOM 1673 N N . ARG A 1 204 ? -21.989 8.276 -33.084 1.00 90.69 204 ARG A N 1
ATOM 1674 C CA . ARG A 1 204 ? -22.220 7.869 -31.691 1.00 90.69 204 ARG A CA 1
ATOM 1675 C C . ARG A 1 204 ? -21.113 6.954 -31.164 1.00 90.69 204 ARG A C 1
ATOM 1677 O O . ARG A 1 204 ? -20.838 5.907 -31.760 1.00 90.69 204 ARG A O 1
ATOM 1684 N N . VAL A 1 205 ? -20.552 7.287 -30.002 1.00 90.31 205 VAL A N 1
ATOM 1685 C CA . VAL A 1 205 ? -19.498 6.498 -29.353 1.00 90.31 205 VAL A CA 1
ATOM 1686 C C . VAL A 1 205 ? -20.111 5.360 -28.537 1.00 90.31 205 VAL A C 1
ATOM 1688 O O . VAL A 1 205 ? -21.005 5.543 -27.709 1.00 90.31 205 VAL A O 1
ATOM 1691 N N . GLN A 1 206 ? -19.619 4.137 -28.749 1.00 88.31 206 GLN A N 1
ATOM 1692 C CA . GLN A 1 206 ? -20.029 2.988 -27.944 1.00 88.31 206 GLN A CA 1
ATOM 1693 C C . GLN A 1 206 ? -19.240 2.931 -26.636 1.00 88.31 206 GLN A C 1
ATOM 1695 O O . GLN A 1 206 ? -18.013 2.897 -26.632 1.00 88.31 206 GLN A O 1
ATOM 1700 N N . ILE A 1 207 ? -19.952 2.844 -25.512 1.00 86.94 207 ILE A N 1
ATOM 1701 C CA . ILE A 1 207 ? -19.330 2.802 -24.185 1.00 86.94 207 ILE A CA 1
ATOM 1702 C C . ILE A 1 207 ? -18.750 1.410 -23.922 1.00 86.94 207 ILE A C 1
ATOM 1704 O O . ILE A 1 207 ? -19.460 0.397 -23.955 1.00 86.94 207 ILE A O 1
ATOM 1708 N N . THR A 1 208 ? -17.469 1.350 -23.565 1.00 90.94 208 THR A N 1
ATOM 1709 C CA . THR A 1 208 ? -16.822 0.083 -23.210 1.00 90.94 208 THR A CA 1
ATOM 1710 C C . THR A 1 208 ? -17.278 -0.429 -21.837 1.00 90.94 208 THR A C 1
ATOM 1712 O O . THR A 1 208 ? -17.681 0.323 -20.945 1.00 90.94 208 THR A O 1
ATOM 1715 N N . LYS A 1 209 ? -17.157 -1.745 -21.593 1.00 91.25 209 LYS A N 1
ATOM 1716 C CA . LYS A 1 209 ? -17.488 -2.338 -20.278 1.00 91.25 209 LYS A CA 1
ATOM 1717 C C . LYS A 1 209 ? -16.706 -1.685 -19.129 1.00 91.25 209 LYS A C 1
ATOM 1719 O O . LYS A 1 209 ? -17.255 -1.537 -18.039 1.00 91.25 209 LYS A O 1
ATOM 1724 N N . LYS A 1 210 ? -15.447 -1.300 -19.371 1.00 88.56 210 LYS A N 1
ATOM 1725 C CA . LYS A 1 210 ? -14.571 -0.662 -18.376 1.00 88.56 210 LYS A CA 1
ATOM 1726 C C . LYS A 1 210 ? -15.047 0.752 -18.035 1.00 88.56 210 LYS A C 1
ATOM 1728 O O . LYS A 1 210 ? -15.206 1.059 -16.856 1.00 88.56 210 LYS A O 1
ATOM 1733 N N . GLU A 1 211 ? -15.357 1.569 -19.038 1.00 86.69 211 GLU A N 1
ATOM 1734 C CA . GLU A 1 211 ? -15.891 2.926 -18.840 1.00 86.69 211 GLU A CA 1
ATOM 1735 C C . GLU A 1 211 ? -17.249 2.908 -18.148 1.00 86.69 211 GLU A C 1
ATOM 1737 O O . GLU A 1 211 ? -17.496 3.696 -17.237 1.00 86.69 211 GLU A O 1
ATOM 1742 N N . ARG A 1 212 ? -18.109 1.945 -18.495 1.00 88.88 212 ARG A N 1
ATOM 1743 C CA . ARG A 1 212 ? -19.405 1.772 -17.831 1.00 88.88 212 ARG A CA 1
ATOM 1744 C C . ARG A 1 212 ? -19.257 1.500 -16.331 1.00 88.88 212 ARG A C 1
ATOM 1746 O O . ARG A 1 212 ? -20.057 1.988 -15.539 1.00 88.88 212 ARG A O 1
ATOM 1753 N N . ILE A 1 213 ? -18.247 0.726 -15.928 1.00 90.94 213 ILE A N 1
ATOM 1754 C CA . ILE A 1 213 ? -17.949 0.473 -14.510 1.00 90.94 213 ILE A CA 1
ATOM 1755 C C . ILE A 1 213 ? -17.389 1.735 -13.845 1.00 90.94 213 ILE A C 1
ATOM 1757 O O . ILE A 1 213 ? -17.784 2.048 -12.724 1.00 90.94 213 ILE A O 1
ATOM 1761 N N . LEU A 1 214 ? -16.495 2.461 -14.521 1.00 86.62 214 LEU A N 1
ATOM 1762 C CA . LEU A 1 214 ? -15.913 3.701 -14.004 1.00 86.62 214 LEU A CA 1
ATOM 1763 C C . LEU A 1 214 ? -16.989 4.765 -13.745 1.00 86.62 214 LEU A C 1
ATOM 1765 O O . LEU A 1 214 ? -17.027 5.328 -12.654 1.00 86.62 214 LEU A O 1
ATOM 1769 N N . ARG A 1 215 ? -17.908 4.964 -14.696 1.00 86.19 215 ARG A N 1
ATOM 1770 C CA . ARG A 1 215 ? -19.052 5.877 -14.553 1.00 86.19 215 ARG A CA 1
ATOM 1771 C C . ARG A 1 215 ? -19.923 5.526 -13.354 1.00 86.19 215 ARG A C 1
ATOM 1773 O O . ARG A 1 215 ? -20.201 6.390 -12.535 1.00 86.19 215 ARG A O 1
ATOM 1780 N N . LYS A 1 216 ? -20.262 4.243 -13.184 1.00 87.50 216 LYS A N 1
ATOM 1781 C CA . LYS A 1 216 ? -21.026 3.776 -12.015 1.00 87.50 216 LYS A CA 1
ATOM 1782 C C . LYS A 1 216 ? -20.305 4.024 -10.689 1.00 87.50 216 LYS A C 1
ATOM 1784 O O . LYS A 1 216 ? -20.956 4.315 -9.696 1.00 87.50 216 LYS A O 1
ATOM 1789 N N . LYS A 1 217 ? -18.977 3.880 -10.649 1.00 86.81 217 LYS A N 1
ATOM 1790 C CA . LYS A 1 217 ? -18.191 4.152 -9.433 1.00 86.81 217 LYS A CA 1
ATOM 1791 C C . LYS A 1 217 ? -18.178 5.633 -9.081 1.00 86.81 217 LYS A C 1
ATOM 1793 O O . LYS A 1 217 ? -18.283 5.960 -7.908 1.00 86.81 217 LYS A O 1
ATOM 1798 N N . LEU A 1 218 ? -18.035 6.498 -10.083 1.00 83.38 218 LEU A N 1
ATOM 1799 C CA . LEU A 1 218 ? -18.095 7.941 -9.879 1.00 83.38 218 LEU A CA 1
ATOM 1800 C C . LEU A 1 218 ? -19.491 8.354 -9.391 1.00 83.38 218 LEU A C 1
ATOM 1802 O O . LEU A 1 218 ? -19.571 9.035 -8.386 1.00 83.38 218 LEU A O 1
ATOM 1806 N N . GLN A 1 219 ? -20.565 7.829 -9.996 1.00 83.12 219 GLN A N 1
ATOM 1807 C CA . GLN A 1 219 ? -21.943 8.126 -9.569 1.00 83.12 219 GLN A CA 1
ATOM 1808 C C . GLN A 1 219 ? -22.203 7.728 -8.113 1.00 83.12 219 GLN A C 1
ATOM 1810 O O . GLN A 1 219 ? -22.721 8.524 -7.345 1.00 83.12 219 GLN A O 1
ATOM 1815 N N . LYS A 1 220 ? -21.776 6.525 -7.706 1.00 82.50 220 LYS A N 1
ATOM 1816 C CA . LYS A 1 220 ? -21.916 6.076 -6.312 1.00 82.50 220 LYS A CA 1
ATOM 1817 C C . LYS A 1 220 ? -21.174 6.956 -5.316 1.00 82.50 220 LYS A C 1
ATOM 1819 O O . LYS A 1 220 ? -21.660 7.181 -4.218 1.00 82.50 220 LYS A O 1
ATOM 1824 N N . LYS A 1 221 ? -19.982 7.425 -5.688 1.00 76.38 221 LYS A N 1
ATOM 1825 C CA . LYS A 1 221 ? -19.199 8.302 -4.822 1.00 76.38 221 LYS A CA 1
ATOM 1826 C C . LYS A 1 221 ? -19.937 9.622 -4.572 1.00 76.38 221 LYS A C 1
ATOM 1828 O O . LYS A 1 221 ? -19.892 10.139 -3.464 1.00 76.38 221 LYS A O 1
ATOM 1833 N N . ASP A 1 222 ? -20.634 10.121 -5.584 1.00 68.75 222 ASP A N 1
ATOM 1834 C CA . ASP A 1 222 ? -21.421 11.347 -5.482 1.00 68.75 222 ASP A CA 1
ATOM 1835 C C . ASP A 1 222 ? -22.654 11.147 -4.595 1.00 68.75 222 ASP A C 1
ATOM 1837 O O . ASP A 1 222 ? -22.927 11.978 -3.737 1.00 68.75 222 ASP A O 1
ATOM 1841 N N . GLU A 1 223 ? -23.355 10.020 -4.756 1.00 70.94 223 GLU A N 1
ATOM 1842 C CA . GLU A 1 223 ? -24.488 9.636 -3.901 1.00 70.94 223 GLU A CA 1
ATOM 1843 C C . GLU A 1 223 ? -24.061 9.544 -2.426 1.00 70.94 223 GLU A C 1
ATOM 1845 O O . GLU A 1 223 ? -24.729 10.089 -1.550 1.00 70.94 223 GLU A O 1
ATOM 1850 N N . GLU A 1 224 ? -22.906 8.932 -2.147 1.00 70.50 224 GLU A N 1
ATOM 1851 C CA . GLU A 1 224 ? -22.334 8.865 -0.797 1.00 70.50 224 GLU A CA 1
ATOM 1852 C C . GLU A 1 224 ? -21.975 10.262 -0.251 1.00 70.50 224 GLU A C 1
ATOM 1854 O O . GLU A 1 224 ? -22.221 10.557 0.920 1.00 70.50 224 GLU A O 1
ATOM 1859 N N . GLU A 1 225 ? -21.401 11.151 -1.067 1.00 65.94 225 GLU A N 1
ATOM 1860 C CA . GLU A 1 225 ? -21.089 12.533 -0.670 1.00 65.94 225 GLU A CA 1
ATOM 1861 C C . GLU A 1 225 ? -22.374 13.341 -0.369 1.00 65.94 225 GLU A C 1
ATOM 1863 O O . GLU A 1 225 ? -22.434 14.036 0.651 1.00 65.94 225 GLU A O 1
ATOM 1868 N N . GLU A 1 226 ? -23.435 13.191 -1.168 1.00 66.12 226 GLU A N 1
ATOM 1869 C CA . GLU A 1 226 ? -24.737 13.837 -0.937 1.00 66.12 226 GLU A CA 1
ATOM 1870 C C . GLU A 1 226 ? -25.473 13.281 0.294 1.00 66.12 226 GLU A C 1
ATOM 1872 O O . GLU A 1 226 ? -26.047 14.054 1.069 1.00 66.12 226 GLU A O 1
ATOM 1877 N N . GLU A 1 227 ? -25.424 11.968 0.537 1.00 67.00 227 GLU A N 1
ATOM 1878 C CA . GLU A 1 227 ? -25.978 11.346 1.746 1.00 67.00 227 GLU A CA 1
ATOM 1879 C C . GLU A 1 227 ? -25.264 11.823 3.014 1.00 67.00 227 GLU A C 1
ATOM 1881 O O . GLU A 1 227 ? -25.917 12.096 4.025 1.00 67.00 227 GLU A O 1
ATOM 1886 N N . ASN A 1 228 ? -23.942 11.996 2.955 1.00 65.94 228 ASN A N 1
ATOM 1887 C CA . ASN A 1 228 ? -23.156 12.531 4.064 1.00 65.94 228 ASN A CA 1
ATOM 1888 C C . ASN A 1 228 ? -23.519 13.994 4.367 1.00 65.94 228 ASN A C 1
ATOM 1890 O O . ASN A 1 228 ? -23.699 14.357 5.534 1.00 65.94 228 ASN A O 1
ATOM 1894 N N . ILE A 1 229 ? -23.695 14.825 3.335 1.00 67.75 229 ILE A N 1
ATOM 1895 C CA . ILE A 1 229 ? -24.136 16.221 3.491 1.00 67.75 229 ILE A CA 1
ATOM 1896 C C . ILE A 1 229 ? -25.581 16.273 4.010 1.00 67.75 229 ILE A C 1
ATOM 1898 O O . ILE A 1 229 ? -25.883 17.034 4.927 1.00 67.75 229 ILE A O 1
ATOM 1902 N N . SER A 1 230 ? -26.474 15.429 3.490 1.00 69.69 230 SER A N 1
ATOM 1903 C CA . SER A 1 230 ? -27.870 15.319 3.936 1.00 69.69 230 SER A CA 1
ATOM 1904 C C . SER A 1 230 ? -27.972 14.837 5.388 1.00 69.69 230 SER A C 1
ATOM 1906 O O . SER A 1 230 ? -28.742 15.385 6.180 1.00 69.69 230 SER A O 1
ATOM 1908 N N . GLY A 1 231 ? -27.147 13.866 5.782 1.00 74.12 231 GLY A N 1
ATOM 1909 C CA . GLY A 1 231 ? -27.013 13.397 7.159 1.00 74.12 231 GLY A CA 1
ATOM 1910 C C . GLY A 1 231 ? -26.509 14.492 8.101 1.00 74.12 231 GLY A C 1
ATOM 1911 O O . GLY A 1 231 ? -27.076 14.677 9.180 1.00 74.12 231 GLY A O 1
ATOM 1912 N N . PHE A 1 232 ? -25.512 15.271 7.672 1.00 72.56 232 PHE A N 1
ATOM 1913 C CA . PHE A 1 232 ? -25.004 16.430 8.408 1.00 72.56 232 PHE A CA 1
ATOM 1914 C C . PHE A 1 232 ? -26.063 17.538 8.558 1.00 72.56 232 PHE A C 1
ATOM 1916 O O . PHE A 1 232 ? -26.285 18.036 9.663 1.00 72.56 232 PHE A O 1
ATOM 1923 N N . MET A 1 233 ? -26.792 17.861 7.487 1.00 71.88 233 MET A N 1
ATOM 1924 C CA . MET A 1 233 ? -27.880 18.849 7.497 1.00 71.88 233 MET A CA 1
ATOM 1925 C C . MET A 1 233 ? -29.058 18.410 8.378 1.00 71.88 233 MET A C 1
ATOM 1927 O O . MET A 1 233 ? -29.618 19.220 9.116 1.00 71.88 233 MET A O 1
ATOM 1931 N N . ARG A 1 234 ? -29.405 17.115 8.386 1.00 75.19 234 ARG A N 1
ATOM 1932 C CA . ARG A 1 234 ? -30.394 16.556 9.326 1.00 75.19 234 ARG A CA 1
ATOM 1933 C C . ARG A 1 234 ? -29.946 16.689 10.776 1.00 75.19 234 ARG A C 1
ATOM 1935 O O . ARG A 1 234 ? -30.791 16.897 11.639 1.00 75.19 234 ARG A O 1
ATOM 1942 N N . LEU A 1 235 ? -28.647 16.569 11.050 1.00 70.06 235 LEU A N 1
ATOM 1943 C CA . LEU A 1 235 ? -28.085 16.727 12.392 1.00 70.06 235 LEU A CA 1
ATOM 1944 C C . LEU A 1 235 ? -28.138 18.188 12.862 1.00 70.06 235 LEU A C 1
ATOM 1946 O O . LEU A 1 235 ? -28.474 18.442 14.017 1.00 70.06 235 LEU A O 1
ATOM 1950 N N . LEU A 1 236 ? -27.856 19.133 11.958 1.00 73.31 236 LEU A N 1
ATOM 1951 C CA . LEU A 1 236 ? -27.979 20.573 12.205 1.00 73.31 236 LEU A CA 1
ATOM 1952 C C . LEU A 1 236 ? -29.432 20.986 12.469 1.00 73.31 236 LEU A C 1
ATOM 1954 O O . LEU A 1 236 ? -29.696 21.708 13.426 1.00 73.31 236 LEU A O 1
ATOM 1958 N N . ASN A 1 237 ? -30.379 20.449 11.697 1.00 71.94 237 ASN A N 1
ATOM 1959 C CA . ASN A 1 237 ? -31.808 20.731 11.861 1.00 71.94 237 ASN A CA 1
ATOM 1960 C C . ASN A 1 237 ? -32.451 20.016 13.065 1.00 71.94 237 ASN A C 1
ATOM 1962 O O . ASN A 1 237 ? -33.613 20.269 13.368 1.00 71.94 237 ASN A O 1
ATOM 1966 N N . LYS A 1 238 ? -31.726 19.129 13.766 1.00 66.50 238 LYS A N 1
ATOM 1967 C CA . LYS A 1 238 ? -32.225 18.402 14.950 1.00 66.50 238 LYS A CA 1
ATOM 1968 C C . LYS A 1 238 ? -32.035 19.161 16.269 1.00 66.50 238 LYS A C 1
ATOM 1970 O O . LYS A 1 238 ? -32.324 18.615 17.330 1.00 66.50 238 LYS A O 1
ATOM 1975 N N . LYS A 1 239 ? -31.537 20.400 16.221 1.00 55.88 239 LYS A N 1
ATOM 1976 C CA . LYS A 1 239 ? -31.559 21.330 17.355 1.00 55.88 239 LYS A CA 1
ATOM 1977 C C . LYS A 1 239 ? -32.708 22.320 17.185 1.00 55.88 239 LYS A C 1
ATOM 1979 O O . LYS A 1 239 ? -32.482 23.414 16.689 1.00 55.88 239 LYS A O 1
ATOM 1984 N N . HIS A 1 240 ? -33.897 21.903 17.607 1.00 49.62 240 HIS A N 1
ATOM 1985 C CA . HIS A 1 240 ? -34.916 22.699 18.296 1.00 49.62 240 HIS A CA 1
ATOM 1986 C C . HIS A 1 240 ? -35.930 21.740 18.918 1.00 49.62 240 HIS A C 1
ATOM 1988 O O . HIS A 1 240 ? -36.335 20.786 18.218 1.00 49.62 240 HIS A O 1
#

Sequence (240 aa):
MEEEDSTGKKQDFLALTKDLLSRIESLSNKSENLSSDRISYMDLKSNLLLDYCINYAHNLYLNTKEQSSPEKVKHLVKLKCLMERIKPLDIKVQYQLDKISQGNLDSELKFKPNPKEMDSQLHITEKSDVYKAPKFQAAIYEEKGGKEERDEKRLKEKLKRSYLIQSLKEEIGDEPVEIKTGRSKRLREIEEAQQEYEEENFTRVQITKKERILRKKLQKKDEEEEENISGFMRLLNKKH